Protein AF-A0A1L7SXZ9-F1 (afdb_monomer)

pLDDT: mean 87.86, std 14.38, range [41.84, 98.88]

Sequence (223 aa):
MAEATLVMPHLSTPHKPHKKVDEYTASFWIGLDGVLSSNIVRGLWQAGVIMSVWPNGTAKYTGFHEWIPDSPIDVSSSKLAISEGDHIHVILKTTNNGYHGSTTLINLNTSQTYTHDQDAANLWHGPTFPSQGATAEWIVEAGTYLNTTQYVLPNWGTASFLNARACNEKGKCSLPGDGNKHQGQITAVLWNDTKTLYTQSCIKGDHVSVKYIEKQQPSKAKA

Nearest PDB structures (foldseek):
  4wv8-assembly1_A  TM=4.035E-01  e=1.873E-02  Vatairea macrocarpa
  4d69-assembly1_I  TM=4.226E-01  e=7.267E-02  Glycine max
  1g9f-assembly1_A  TM=4.239E-01  e=8.448E-02  Glycine max
  4d69-assembly4_B  TM=3.985E-01  e=1.086E-01  Glycine max
  4d69-assembly3_J  TM=4.096E-01  e=2.086E-01  Glycine max

InterPro domains:
  IPR000250 Peptidase G1 [PF01828] (3-212)
  IPR000250 Peptidase G1 [PTHR37536] (3-212)
  IPR013320 Concanavalin A-like lectin/glucanase domain superfamily [SS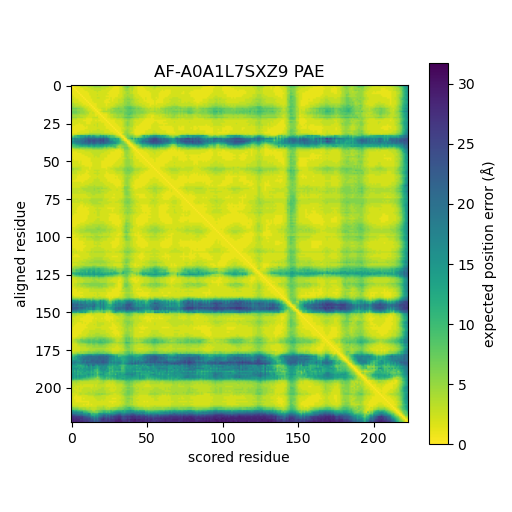F49899] (4-212)
  IPR038656 Peptidase G1 superfamily [G3DSA:2.60.120.700] (20-213)

Structure (mmCIF, N/CA/C/O backbone):
data_AF-A0A1L7SXZ9-F1
#
_entry.id   AF-A0A1L7SXZ9-F1
#
loop_
_atom_site.group_PDB
_atom_site.id
_atom_site.type_symbol
_atom_site.label_atom_id
_atom_site.label_alt_id
_atom_site.label_comp_id
_atom_site.label_asym_id
_atom_site.label_entity_id
_atom_site.label_seq_id
_atom_site.pdbx_PDB_ins_code
_atom_site.Cartn_x
_atom_site.Cartn_y
_atom_site.Cartn_z
_atom_site.occupancy
_atom_site.B_iso_or_equiv
_atom_site.auth_seq_id
_atom_site.auth_comp_id
_atom_site.auth_asym_id
_atom_site.auth_atom_id
_atom_site.pdbx_PDB_model_num
ATOM 1 N N . MET A 1 1 ? 7.435 -4.447 -12.385 1.00 94.75 1 MET A N 1
ATOM 2 C CA . MET A 1 1 ? 6.011 -4.212 -12.047 1.00 94.75 1 MET A CA 1
ATOM 3 C C . MET A 1 1 ? 5.685 -4.962 -10.769 1.00 94.75 1 MET A C 1
ATOM 5 O O . MET A 1 1 ? 6.126 -6.099 -10.649 1.00 94.75 1 MET A O 1
ATOM 9 N N . ALA A 1 2 ? 4.897 -4.375 -9.873 1.00 97.31 2 ALA A N 1
ATOM 10 C CA . ALA A 1 2 ? 4.239 -5.066 -8.766 1.00 97.31 2 ALA A CA 1
ATOM 11 C C . ALA A 1 2 ? 2.732 -4.785 -8.800 1.00 97.31 2 ALA A C 1
ATOM 13 O O . ALA A 1 2 ? 2.322 -3.705 -9.226 1.00 97.31 2 ALA A O 1
ATOM 14 N N . GLU A 1 3 ? 1.918 -5.748 -8.379 1.00 98.56 3 GLU A N 1
ATOM 15 C CA . GLU A 1 3 ? 0.476 -5.557 -8.232 1.00 98.56 3 GLU A CA 1
ATOM 16 C C . GLU A 1 3 ? -0.119 -6.400 -7.098 1.00 98.56 3 GLU A C 1
ATOM 18 O O . GLU A 1 3 ? 0.462 -7.406 -6.676 1.00 98.56 3 GLU A O 1
ATOM 23 N N . ALA A 1 4 ? -1.279 -5.965 -6.609 1.00 98.75 4 ALA A N 1
ATOM 24 C CA . ALA A 1 4 ? -2.164 -6.720 -5.727 1.00 98.75 4 ALA A CA 1
ATOM 25 C C . ALA A 1 4 ? -3.556 -6.077 -5.691 1.00 98.75 4 ALA A C 1
ATOM 27 O O . ALA A 1 4 ? -3.716 -4.888 -5.968 1.00 98.75 4 ALA A O 1
ATOM 28 N N . THR A 1 5 ? -4.554 -6.842 -5.263 1.00 98.88 5 THR A N 1
ATOM 29 C CA . THR A 1 5 ? -5.853 -6.309 -4.850 1.00 98.88 5 THR A CA 1
ATOM 30 C C . THR A 1 5 ? -5.888 -6.177 -3.330 1.00 98.88 5 THR A C 1
ATOM 32 O O . THR A 1 5 ? -5.781 -7.169 -2.612 1.00 98.88 5 THR A O 1
ATOM 35 N N . LEU A 1 6 ? -6.043 -4.954 -2.838 1.00 98.81 6 LEU A N 1
ATOM 36 C CA . LEU A 1 6 ? -6.157 -4.623 -1.424 1.00 98.81 6 LEU A CA 1
ATOM 37 C C . LEU A 1 6 ? -7.636 -4.664 -1.037 1.00 98.81 6 LEU A C 1
ATOM 39 O O . LEU A 1 6 ? -8.440 -3.926 -1.605 1.00 98.81 6 LEU A O 1
ATOM 43 N N . VAL A 1 7 ? -7.996 -5.504 -0.069 1.00 98.69 7 VAL A N 1
ATOM 44 C CA . VAL A 1 7 ? -9.364 -5.550 0.474 1.00 98.69 7 VAL A CA 1
ATOM 45 C C . VAL A 1 7 ? -9.455 -4.594 1.654 1.00 98.69 7 VAL A C 1
ATOM 47 O O . VAL A 1 7 ? -8.788 -4.820 2.664 1.00 98.69 7 VAL A O 1
ATOM 50 N N . MET A 1 8 ? -10.251 -3.529 1.528 1.00 98.56 8 MET A N 1
ATOM 51 C CA . MET A 1 8 ? -10.371 -2.502 2.565 1.00 98.56 8 MET A CA 1
ATOM 52 C C . MET A 1 8 ? -10.992 -3.093 3.837 1.00 98.56 8 MET A C 1
ATOM 54 O O . MET A 1 8 ? -12.160 -3.492 3.814 1.00 98.56 8 MET A O 1
ATOM 58 N N . PRO A 1 9 ? -10.233 -3.186 4.941 1.00 98.19 9 PRO A N 1
ATOM 59 C CA . PRO A 1 9 ? -10.714 -3.817 6.159 1.00 98.19 9 PRO A CA 1
ATOM 60 C C . PRO A 1 9 ? -11.652 -2.891 6.930 1.00 98.19 9 PRO A C 1
ATOM 62 O O . PRO A 1 9 ? -11.556 -1.679 6.803 1.00 98.19 9 PRO A O 1
ATOM 65 N N . HIS A 1 10 ? -12.479 -3.452 7.811 1.00 97.94 10 HIS A N 1
ATOM 66 C CA . HIS A 1 10 ? -13.163 -2.663 8.835 1.00 97.94 10 HIS A CA 1
ATOM 67 C C . HIS A 1 10 ? -12.157 -2.086 9.841 1.00 97.94 10 HIS A C 1
ATOM 69 O O . HIS A 1 10 ? -11.302 -2.814 10.358 1.00 97.94 10 HIS A O 1
ATOM 75 N N . LEU A 1 11 ? -12.283 -0.795 10.155 1.00 97.38 11 LEU A N 1
ATOM 76 C CA . LEU A 1 11 ? -11.427 -0.105 11.120 1.00 97.38 11 LEU A CA 1
ATOM 77 C C . LEU A 1 11 ? -12.155 0.140 12.438 1.00 97.38 11 LEU A C 1
ATOM 79 O O . LEU A 1 11 ? -13.300 0.580 12.476 1.00 97.38 11 LEU A O 1
ATOM 83 N N . SER A 1 12 ? -11.435 -0.059 13.535 1.00 97.19 12 SER A N 1
ATOM 84 C CA . SER A 1 12 ? -11.895 0.249 14.885 1.00 97.19 12 SER A CA 1
ATOM 85 C C . SER A 1 12 ? -10.766 0.854 15.712 1.00 97.19 12 SER A C 1
ATOM 87 O O . SER A 1 12 ? -9.582 0.697 15.396 1.00 97.19 12 SER A O 1
ATOM 89 N N . THR A 1 13 ? -11.111 1.542 16.800 1.00 95.12 13 THR A N 1
ATOM 90 C CA . THR A 1 13 ? -10.092 1.963 17.762 1.00 95.12 13 THR A CA 1
ATOM 91 C C . THR A 1 13 ? -9.443 0.735 18.410 1.00 95.12 13 THR A C 1
ATOM 93 O O . THR A 1 13 ? -10.162 -0.190 18.804 1.00 95.12 13 THR A O 1
ATOM 96 N N . PRO A 1 14 ? -8.113 0.720 18.577 1.00 92.56 14 PRO A N 1
ATOM 97 C CA . PRO A 1 14 ? -7.414 -0.340 19.302 1.00 92.56 14 PRO A CA 1
ATOM 98 C C . PRO A 1 14 ? -7.906 -0.464 20.751 1.00 92.56 14 PRO A C 1
ATOM 100 O O . PRO A 1 14 ? -8.363 0.511 21.354 1.00 92.56 14 PRO A O 1
ATOM 103 N N . HIS A 1 15 ? -7.817 -1.665 21.326 1.00 90.88 15 HIS A N 1
ATOM 104 C CA . HIS A 1 15 ? -8.309 -1.925 22.681 1.00 90.88 15 HIS A CA 1
ATOM 105 C C . HIS A 1 15 ? -7.323 -1.414 23.741 1.00 90.88 15 HIS A C 1
ATOM 107 O O . HIS A 1 15 ? -7.733 -0.885 24.777 1.00 90.88 15 HIS A O 1
ATOM 113 N N . LYS A 1 16 ? -6.020 -1.528 23.470 1.00 86.12 16 LYS A N 1
ATOM 114 C CA . LYS A 1 16 ? -4.926 -1.048 24.319 1.00 86.12 16 LYS A CA 1
ATOM 115 C C . LYS A 1 16 ? -3.906 -0.278 23.476 1.00 86.12 16 LYS A C 1
ATOM 117 O O . LYS A 1 16 ? -2.763 -0.721 23.349 1.00 86.12 16 LY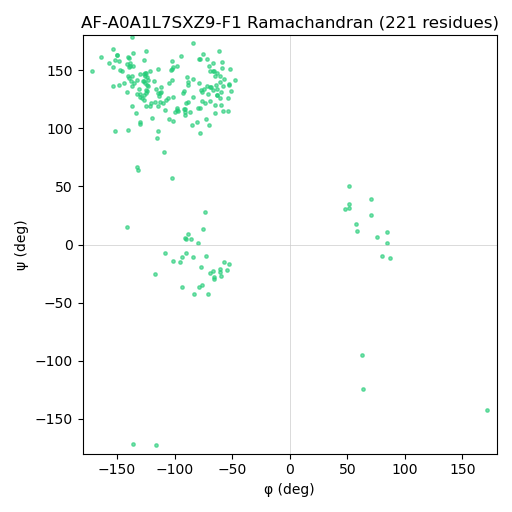S A O 1
ATOM 122 N N . PRO A 1 17 ? -4.279 0.888 22.916 1.00 85.00 17 PRO A N 1
ATOM 123 C CA . PRO A 1 17 ? -3.314 1.704 22.200 1.00 85.00 17 PRO A CA 1
ATOM 124 C C . PRO A 1 17 ? -2.174 2.127 23.118 1.00 85.00 17 PRO A C 1
ATOM 126 O O . PRO A 1 17 ? -2.403 2.476 24.278 1.00 85.00 17 PRO A O 1
ATOM 129 N N . HIS A 1 18 ? -0.962 2.207 22.569 1.00 78.12 18 HIS A N 1
ATOM 130 C CA . HIS A 1 18 ? 0.180 2.768 23.294 1.00 78.12 18 HIS A CA 1
ATOM 131 C C . HIS A 1 18 ? -0.052 4.230 23.719 1.00 78.12 18 HIS A C 1
ATOM 133 O O . HIS A 1 18 ? 0.500 4.680 24.720 1.00 78.12 18 HIS A O 1
ATOM 139 N N . LYS A 1 19 ? -0.888 4.971 22.978 1.00 84.69 19 LYS A N 1
ATOM 140 C CA . LYS A 1 19 ? -1.307 6.338 23.294 1.00 84.69 19 LYS A CA 1
ATOM 141 C C . LYS A 1 19 ? -2.730 6.588 22.795 1.00 84.69 19 LYS A C 1
ATOM 143 O O . LYS A 1 19 ? -3.075 6.204 21.683 1.00 84.69 19 LYS A O 1
ATOM 148 N N . LYS A 1 20 ? -3.562 7.257 23.597 1.00 88.25 20 LYS A N 1
ATOM 149 C CA . LYS A 1 20 ? -4.862 7.759 23.125 1.00 88.25 20 LYS A CA 1
ATOM 150 C C . LYS A 1 20 ? -4.650 9.004 22.272 1.00 88.25 20 LYS A C 1
ATOM 152 O O . LYS A 1 20 ? -3.924 9.908 22.683 1.00 88.25 20 LYS A O 1
ATOM 157 N N . VAL A 1 21 ? -5.278 9.022 21.109 1.00 89.69 21 VAL A N 1
ATOM 158 C CA . VAL A 1 21 ? -5.187 10.093 20.117 1.00 89.69 21 VAL A CA 1
ATOM 159 C C . VAL A 1 21 ? -6.558 10.320 19.499 1.00 89.69 21 VAL A C 1
ATOM 161 O O . VAL A 1 21 ? -7.434 9.459 19.594 1.00 89.69 21 VAL A O 1
ATOM 164 N N . ASP A 1 22 ? -6.730 11.478 18.875 1.00 91.06 22 ASP A N 1
ATOM 165 C CA . ASP A 1 22 ? -7.989 11.837 18.225 1.00 91.06 22 ASP A CA 1
ATOM 166 C C . ASP A 1 22 ? -8.162 11.134 16.872 1.00 91.06 22 ASP A C 1
ATOM 168 O O . ASP A 1 22 ? -9.285 10.993 16.404 1.00 91.06 22 ASP A O 1
ATOM 172 N N . GLU A 1 23 ? -7.075 10.641 16.274 1.00 91.56 23 GLU A N 1
ATOM 173 C CA . GLU A 1 23 ? -7.070 9.919 15.003 1.00 91.56 23 GLU A CA 1
ATOM 174 C C . GLU A 1 23 ? -6.061 8.768 15.047 1.00 91.56 23 GLU A C 1
ATOM 176 O O . GLU A 1 23 ? -4.908 8.951 15.444 1.00 91.56 23 GLU A O 1
ATOM 181 N N . TYR A 1 24 ? -6.503 7.583 14.631 1.00 92.75 24 TYR A N 1
ATOM 182 C CA . TYR A 1 24 ? -5.668 6.398 14.478 1.00 92.75 24 TYR A CA 1
ATOM 183 C C . TYR A 1 24 ? -5.464 6.117 12.993 1.00 92.75 24 TYR A C 1
ATOM 185 O O . TYR A 1 24 ? -6.451 5.928 12.283 1.00 92.75 24 TYR A O 1
ATOM 193 N N . THR A 1 25 ? -4.212 6.036 12.541 1.00 93.00 25 THR A N 1
ATOM 194 C CA . THR A 1 25 ? -3.876 5.987 11.109 1.00 93.00 25 THR A CA 1
ATOM 195 C C . THR A 1 25 ? -2.870 4.883 10.789 1.00 93.00 25 THR A C 1
ATOM 197 O O . THR A 1 25 ? -1.933 4.630 11.549 1.00 93.00 25 THR A O 1
ATOM 200 N N . ALA A 1 26 ? -3.061 4.221 9.651 1.00 93.44 26 ALA A N 1
ATOM 201 C CA . ALA A 1 26 ? -2.100 3.305 9.040 1.00 93.44 26 ALA A CA 1
ATOM 202 C C . ALA A 1 26 ? -2.111 3.464 7.517 1.00 93.44 26 ALA A C 1
ATOM 204 O O . ALA A 1 26 ? -3.121 3.860 6.938 1.00 93.44 26 ALA A O 1
ATOM 205 N N . SER A 1 27 ? -1.010 3.120 6.858 1.00 94.31 27 SER A N 1
ATOM 206 C CA . SER A 1 27 ? -0.953 2.989 5.401 1.00 94.31 27 SER A CA 1
ATOM 207 C C . SER A 1 27 ? -0.993 1.506 5.012 1.00 94.31 27 SER A C 1
ATOM 209 O O . SER A 1 27 ? -0.433 0.658 5.704 1.00 94.31 27 SER A O 1
ATOM 211 N N . PHE A 1 28 ? -1.691 1.179 3.925 1.00 96.94 28 PHE A N 1
ATOM 212 C CA . PHE A 1 28 ? -1.861 -0.172 3.381 1.00 96.94 28 PHE A CA 1
ATOM 213 C C . PHE A 1 28 ? -1.536 -0.135 1.890 1.00 96.94 28 PHE A C 1
ATOM 215 O O . PHE A 1 28 ? -2.290 0.443 1.107 1.00 96.94 28 PHE A O 1
ATOM 222 N N . TRP A 1 29 ? -0.378 -0.667 1.504 1.00 97.75 29 TRP A N 1
ATOM 223 C CA . TRP A 1 29 ? 0.247 -0.328 0.227 1.00 97.75 29 TRP A CA 1
ATOM 224 C C . TRP A 1 29 ? 1.092 -1.455 -0.364 1.00 97.75 29 TRP A C 1
ATOM 226 O O . TRP A 1 29 ? 1.468 -2.413 0.316 1.00 97.75 29 TRP A O 1
ATOM 236 N N . ILE A 1 30 ? 1.375 -1.330 -1.661 1.00 97.62 30 ILE A N 1
ATOM 237 C CA . ILE A 1 30 ? 2.413 -2.101 -2.350 1.00 97.62 30 ILE A CA 1
ATOM 238 C C . ILE A 1 30 ? 3.523 -1.167 -2.814 1.00 97.62 30 ILE A C 1
ATOM 240 O O . ILE A 1 30 ? 3.264 0.011 -3.071 1.00 97.62 30 ILE A O 1
ATOM 244 N N . GLY A 1 31 ? 4.746 -1.674 -2.911 1.00 96.00 31 GLY A N 1
ATOM 245 C CA . GLY A 1 31 ? 5.887 -0.849 -3.288 1.00 96.00 31 GLY A CA 1
ATOM 246 C C . GLY A 1 31 ? 7.011 -1.612 -3.960 1.00 96.00 31 GLY A C 1
ATOM 247 O O . GLY A 1 31 ? 7.015 -2.846 -4.020 1.00 96.00 31 GLY A O 1
ATOM 248 N N . LEU A 1 32 ? 7.928 -0.831 -4.519 1.00 94.50 32 LEU A N 1
ATOM 249 C CA . LEU A 1 32 ? 9.165 -1.259 -5.148 1.00 94.50 32 LEU A CA 1
ATOM 250 C C . LEU A 1 32 ? 10.339 -0.520 -4.491 1.00 94.50 32 LEU A C 1
ATOM 252 O O . LEU A 1 32 ? 10.346 0.713 -4.453 1.00 94.50 32 LEU A O 1
ATOM 256 N N . ASP A 1 33 ? 11.366 -1.273 -4.094 1.00 90.81 33 ASP A N 1
ATOM 257 C CA . ASP A 1 33 ? 12.646 -0.783 -3.554 1.00 90.81 33 ASP A CA 1
ATOM 258 C C . ASP A 1 33 ? 12.627 -0.144 -2.143 1.00 90.81 33 ASP A C 1
ATOM 260 O O . ASP A 1 33 ? 13.530 0.624 -1.813 1.00 90.81 33 ASP A O 1
ATOM 264 N N . GLY A 1 34 ? 11.670 -0.489 -1.272 1.00 76.12 34 GLY A N 1
ATOM 265 C CA . GLY A 1 34 ? 11.550 0.054 0.094 1.00 76.12 34 GLY A CA 1
ATOM 266 C C . GLY A 1 34 ? 12.425 -0.631 1.146 1.00 76.12 34 GLY A C 1
ATOM 267 O O . GLY A 1 34 ? 13.075 0.024 1.961 1.00 76.12 34 GLY A O 1
ATOM 268 N N . VAL A 1 35 ? 12.506 -1.958 1.122 1.00 70.31 35 VAL A N 1
ATOM 269 C CA . VAL A 1 35 ? 13.487 -2.717 1.910 1.00 70.31 35 VAL A CA 1
ATOM 270 C C . VAL A 1 35 ? 14.777 -2.809 1.111 1.00 70.31 35 VAL A C 1
ATOM 272 O O . VAL A 1 35 ? 14.750 -3.521 0.119 1.00 70.31 35 VAL A O 1
ATOM 275 N N . LEU A 1 36 ? 15.901 -2.196 1.530 1.00 61.94 36 LEU A N 1
ATOM 276 C CA . LEU A 1 36 ? 17.252 -2.704 1.209 1.00 61.94 36 LEU A CA 1
ATOM 277 C C . LEU A 1 36 ? 18.422 -1.991 1.926 1.00 61.94 36 LEU A C 1
ATOM 279 O O . LEU A 1 36 ? 18.419 -0.799 2.209 1.00 61.94 36 LEU A O 1
ATOM 283 N N . SER A 1 37 ? 19.471 -2.780 2.167 1.00 49.53 37 SER A N 1
ATOM 284 C CA . SER A 1 37 ? 20.660 -2.505 2.979 1.00 49.53 37 SER A CA 1
ATOM 285 C C . SER A 1 37 ? 21.899 -2.152 2.135 1.00 49.53 37 SER A C 1
ATOM 287 O O . SER A 1 37 ? 22.906 -2.865 2.190 1.00 49.53 37 SER A O 1
ATOM 289 N N . SER A 1 38 ? 21.841 -1.116 1.293 1.00 55.62 38 SER A N 1
ATOM 290 C CA . SER A 1 38 ? 22.972 -0.780 0.408 1.00 55.62 38 SER A CA 1
ATOM 291 C C . SER A 1 38 ? 23.286 0.714 0.345 1.00 55.62 38 SER A C 1
ATOM 293 O O . SER A 1 38 ? 22.399 1.543 0.497 1.00 55.62 38 SER A O 1
ATOM 295 N N . ASN A 1 39 ? 24.545 1.043 0.040 1.00 63.91 39 ASN A N 1
ATOM 296 C CA . ASN A 1 39 ? 25.037 2.412 -0.175 1.00 63.91 39 ASN A CA 1
ATOM 297 C C . ASN A 1 39 ? 24.612 3.014 -1.537 1.00 63.91 39 ASN A C 1
ATOM 299 O O . ASN A 1 39 ? 25.206 3.992 -1.986 1.00 63.91 39 ASN A O 1
ATOM 303 N N . ILE A 1 40 ? 23.659 2.401 -2.247 1.00 73.81 40 ILE A N 1
ATOM 304 C CA . ILE A 1 40 ? 23.205 2.849 -3.569 1.00 73.81 40 ILE A CA 1
ATOM 305 C C . ILE A 1 40 ? 22.011 3.784 -3.381 1.00 73.81 40 ILE A C 1
ATOM 307 O O . ILE A 1 40 ? 21.058 3.427 -2.693 1.00 73.81 40 ILE A O 1
ATOM 311 N N . VAL A 1 41 ? 22.043 4.955 -4.025 1.00 77.38 41 VAL A N 1
ATOM 312 C CA . VAL A 1 41 ? 20.909 5.890 -4.031 1.00 77.38 41 VAL A CA 1
ATOM 313 C C . VAL A 1 41 ? 19.720 5.252 -4.748 1.00 77.38 41 VAL A C 1
ATOM 315 O O . VAL A 1 41 ? 19.822 4.903 -5.925 1.00 77.38 41 VAL A O 1
ATOM 318 N N . ARG A 1 42 ? 18.604 5.094 -4.035 1.00 85.75 42 ARG A N 1
ATOM 319 C CA . ARG A 1 42 ? 17.354 4.512 -4.536 1.00 85.75 42 ARG A CA 1
ATOM 320 C C . ARG A 1 42 ? 16.157 5.192 -3.894 1.00 85.75 42 ARG A C 1
ATOM 322 O O . ARG A 1 42 ? 16.254 5.638 -2.753 1.00 85.75 42 ARG A O 1
ATOM 329 N N . GLY A 1 43 ? 15.063 5.260 -4.640 1.00 91.19 43 GLY A N 1
ATOM 330 C CA . GLY A 1 43 ? 13.763 5.689 -4.140 1.00 91.19 43 GLY A CA 1
ATOM 331 C C . GLY A 1 43 ? 12.851 4.498 -3.872 1.00 91.19 43 GLY A C 1
ATOM 332 O O . GLY A 1 43 ? 12.978 3.461 -4.525 1.00 91.19 43 GLY A O 1
ATOM 333 N N . LEU A 1 44 ? 11.915 4.676 -2.942 1.00 93.31 44 LEU A N 1
ATOM 334 C CA . LEU A 1 44 ? 10.771 3.784 -2.761 1.00 93.31 44 LEU A CA 1
ATOM 335 C C . LEU A 1 44 ? 9.619 4.331 -3.600 1.00 93.31 44 LEU A C 1
ATOM 337 O O . LEU A 1 44 ? 9.145 5.436 -3.343 1.00 93.31 44 LEU A O 1
ATOM 341 N N . TRP A 1 45 ? 9.185 3.559 -4.596 1.00 96.50 45 TRP A N 1
ATOM 342 C CA . TRP A 1 45 ? 7.974 3.856 -5.357 1.00 96.50 45 TRP A CA 1
ATOM 343 C C . TRP A 1 45 ? 6.827 3.021 -4.803 1.00 96.50 45 TRP A C 1
ATOM 345 O O . TRP A 1 45 ? 6.879 1.792 -4.872 1.00 96.50 45 TRP A O 1
ATOM 355 N N . GLN A 1 46 ? 5.814 3.673 -4.238 1.00 97.25 46 GLN A N 1
ATOM 356 C CA . GLN A 1 46 ? 4.728 3.007 -3.523 1.00 97.25 46 GLN A CA 1
ATOM 357 C C . GLN A 1 46 ? 3.363 3.625 -3.809 1.00 97.25 46 GLN A C 1
ATOM 359 O O . GLN A 1 46 ? 3.240 4.807 -4.127 1.00 97.25 46 GLN A O 1
ATOM 364 N N . ALA A 1 47 ? 2.318 2.810 -3.687 1.00 98.38 47 ALA A N 1
ATOM 365 C CA . ALA A 1 47 ? 0.939 3.266 -3.768 1.00 98.38 47 ALA A CA 1
ATOM 366 C C . ALA A 1 47 ? 0.003 2.354 -2.981 1.00 98.38 47 ALA A C 1
ATOM 368 O O . ALA A 1 47 ? 0.246 1.155 -2.813 1.00 98.38 47 ALA A O 1
ATOM 369 N N . GLY A 1 48 ? -1.104 2.925 -2.525 1.00 98.31 48 GLY A N 1
ATOM 370 C CA . GLY A 1 48 ? -2.067 2.198 -1.718 1.00 98.31 48 GLY A CA 1
ATOM 371 C C . GLY A 1 48 ? -3.131 3.103 -1.132 1.00 98.31 48 GLY A C 1
ATOM 372 O O . GLY A 1 48 ? -3.595 4.042 -1.779 1.00 98.31 48 GLY A O 1
ATOM 373 N N . VAL A 1 49 ? -3.526 2.794 0.100 1.00 98.31 49 VAL A N 1
ATOM 374 C CA . VAL A 1 49 ? -4.587 3.483 0.829 1.00 98.31 49 VAL A CA 1
ATOM 375 C C . VAL A 1 49 ? -4.108 3.873 2.226 1.00 98.31 49 VAL A C 1
ATOM 377 O O . VAL A 1 49 ? -3.592 3.044 2.974 1.00 98.31 49 VAL A O 1
ATOM 380 N N . ILE A 1 50 ? -4.305 5.135 2.594 1.00 96.62 50 ILE A N 1
ATOM 381 C CA . ILE A 1 50 ? -4.223 5.624 3.970 1.00 96.62 50 ILE A CA 1
ATOM 382 C C . ILE A 1 50 ? -5.574 5.363 4.638 1.00 96.62 50 ILE A C 1
ATOM 384 O O . ILE A 1 50 ? -6.625 5.754 4.125 1.00 96.62 50 ILE A O 1
ATOM 388 N N . MET A 1 51 ? -5.533 4.693 5.783 1.00 96.38 51 MET A N 1
ATOM 389 C CA . MET A 1 51 ? -6.678 4.252 6.569 1.00 96.38 51 MET A CA 1
ATOM 390 C C . MET A 1 51 ? -6.690 4.999 7.899 1.00 96.38 51 MET A C 1
ATOM 392 O O . MET A 1 51 ? -5.759 4.835 8.688 1.00 96.38 51 MET A O 1
ATOM 396 N N . SER A 1 52 ? -7.745 5.767 8.164 1.00 95.62 52 SER A N 1
ATOM 397 C CA . SER A 1 52 ? -7.920 6.511 9.417 1.00 95.62 52 SER A CA 1
ATOM 398 C C . SER A 1 52 ? -9.239 6.161 10.100 1.00 95.62 52 SER A C 1
ATOM 400 O O . SER A 1 52 ? -10.258 5.982 9.432 1.00 95.62 52 SER A O 1
ATOM 402 N N . VAL A 1 53 ? -9.243 6.116 11.434 1.00 96.88 53 VAL A N 1
ATOM 403 C CA . VAL A 1 53 ? -10.459 5.993 12.256 1.00 96.88 53 VAL A CA 1
ATOM 404 C C . VAL A 1 53 ? -10.393 6.924 13.467 1.00 96.88 53 VAL A C 1
ATOM 406 O O . VAL A 1 53 ? -9.347 7.076 14.101 1.00 96.88 53 VAL A O 1
ATOM 409 N N . TRP A 1 54 ? -11.528 7.536 13.800 1.00 96.31 54 TRP A N 1
ATOM 410 C CA . TRP A 1 54 ? -11.686 8.428 14.952 1.00 96.31 54 TRP A CA 1
ATOM 411 C C . TRP A 1 54 ? -12.400 7.709 16.111 1.00 96.31 54 TRP A C 1
ATOM 413 O O . TRP A 1 54 ? -13.152 6.760 15.874 1.00 96.31 54 TRP A O 1
ATOM 423 N N . PRO A 1 55 ? -12.251 8.167 17.372 1.00 95.06 55 PRO A N 1
ATOM 424 C CA . PRO A 1 55 ? -12.914 7.568 18.538 1.00 95.06 55 PRO A CA 1
ATOM 425 C C . PRO A 1 55 ? -14.440 7.441 18.449 1.00 95.06 55 PRO A C 1
ATOM 427 O O . PRO A 1 55 ? -15.030 6.621 19.145 1.00 95.06 55 PRO A O 1
ATOM 430 N N . ASN A 1 56 ? -15.085 8.240 17.598 1.00 95.50 56 ASN A N 1
ATOM 431 C CA . ASN A 1 56 ? -16.524 8.169 17.344 1.00 95.50 56 ASN A CA 1
ATOM 432 C C . ASN A 1 56 ? -16.928 7.042 16.365 1.00 95.50 56 ASN A C 1
ATOM 434 O O . ASN A 1 56 ? -18.107 6.923 16.047 1.00 95.50 56 ASN A O 1
ATOM 438 N N . GLY A 1 57 ? -15.970 6.248 15.870 1.00 96.00 57 GLY A N 1
ATOM 439 C CA . GLY A 1 57 ? -16.188 5.156 14.918 1.00 96.00 57 GLY A CA 1
ATOM 440 C C . GLY A 1 57 ? -16.228 5.579 13.447 1.00 96.00 57 GLY A C 1
ATOM 441 O O . GLY A 1 57 ? -16.425 4.731 12.584 1.00 96.00 57 GLY A O 1
ATOM 442 N N . THR A 1 58 ? -16.035 6.863 13.134 1.00 97.12 58 THR A N 1
ATOM 443 C CA . THR A 1 58 ? -15.929 7.315 11.737 1.00 97.12 58 THR A CA 1
ATOM 444 C C . THR A 1 58 ? -14.637 6.768 11.144 1.00 97.12 58 THR A C 1
ATOM 446 O O . THR A 1 58 ? -13.598 6.857 11.794 1.00 97.12 58 THR A O 1
ATOM 449 N N . ALA A 1 59 ? -14.688 6.235 9.924 1.00 97.06 59 ALA A N 1
ATOM 450 C CA . ALA A 1 59 ? -13.528 5.730 9.194 1.00 97.06 59 ALA A CA 1
ATOM 451 C C . ALA A 1 59 ? -13.360 6.473 7.861 1.00 97.06 59 ALA A C 1
ATOM 453 O O . ALA A 1 59 ? -14.341 6.904 7.252 1.00 97.06 59 ALA A O 1
ATOM 454 N N . LYS A 1 60 ? -12.115 6.616 7.401 1.00 97.19 60 LYS A N 1
ATOM 455 C CA . LYS A 1 60 ? -11.764 7.231 6.118 1.00 97.19 60 LYS A CA 1
ATOM 456 C C . LYS A 1 60 ? -10.680 6.413 5.427 1.00 97.19 60 LYS A C 1
ATOM 458 O O . LYS A 1 60 ? -9.684 6.049 6.046 1.00 97.19 60 LYS A O 1
ATOM 463 N N . TYR A 1 61 ? -10.860 6.212 4.127 1.00 98.19 61 TYR A N 1
ATOM 464 C CA . TYR A 1 61 ? -9.911 5.549 3.240 1.00 98.19 61 TYR A CA 1
ATOM 465 C C . TYR A 1 61 ? -9.521 6.543 2.144 1.00 98.19 61 TYR A C 1
ATOM 467 O O . TYR A 1 61 ? -10.388 7.075 1.453 1.00 98.19 61 TYR A O 1
ATOM 475 N N . THR A 1 62 ? -8.231 6.841 2.017 1.00 98.12 62 THR A N 1
ATOM 476 C CA . THR A 1 62 ? -7.712 7.812 1.040 1.00 98.12 62 THR A CA 1
ATOM 477 C C . THR A 1 62 ? -6.660 7.129 0.184 1.00 98.12 62 THR A C 1
ATOM 479 O O . THR A 1 62 ? -5.668 6.645 0.718 1.00 98.12 62 THR A O 1
ATOM 482 N N . GLY A 1 63 ? -6.872 7.048 -1.130 1.00 98.31 63 GLY A N 1
ATOM 483 C CA . GLY A 1 63 ? -5.850 6.521 -2.037 1.00 98.31 63 GLY A CA 1
ATOM 484 C C . GLY A 1 63 ? -4.628 7.439 -2.061 1.00 98.31 63 GLY A C 1
ATOM 485 O O . GLY A 1 63 ? -4.781 8.647 -1.901 1.00 98.31 63 GLY A O 1
ATOM 486 N N . PHE A 1 64 ? -3.435 6.895 -2.276 1.00 98.25 64 PHE A N 1
ATOM 487 C CA . PHE A 1 64 ? -2.213 7.690 -2.406 1.00 98.25 64 PHE A CA 1
ATOM 488 C C . PHE A 1 64 ? -1.185 7.014 -3.317 1.00 98.25 64 PHE A C 1
ATOM 490 O O . PHE A 1 64 ? -1.250 5.805 -3.567 1.00 98.25 64 PHE A O 1
ATOM 497 N N . HIS A 1 65 ? -0.213 7.801 -3.772 1.00 97.69 65 HIS A N 1
ATOM 498 C CA . HIS A 1 65 ? 1.054 7.315 -4.316 1.00 97.69 65 HIS A CA 1
ATOM 499 C C . HIS A 1 65 ? 2.212 8.187 -3.827 1.00 97.69 65 HIS A C 1
ATOM 501 O O . HIS A 1 65 ? 2.011 9.345 -3.466 1.00 97.69 65 HIS A O 1
ATOM 507 N N . GLU A 1 66 ? 3.421 7.639 -3.802 1.00 95.75 66 GLU A N 1
ATO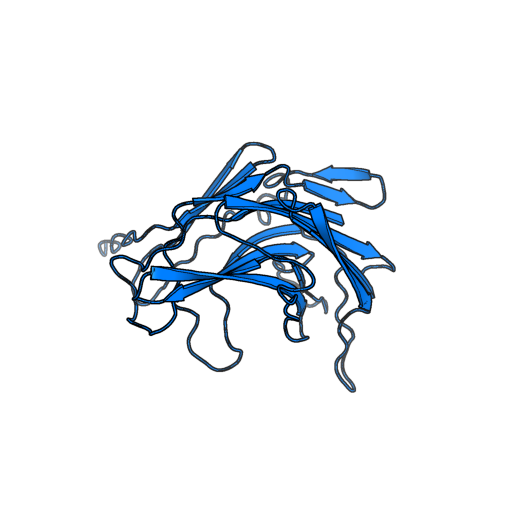M 508 C CA . GLU A 1 66 ? 4.600 8.322 -3.274 1.00 95.75 66 GLU A CA 1
ATOM 509 C C . GLU A 1 66 ? 5.878 7.792 -3.925 1.00 95.75 66 GLU A C 1
ATOM 511 O O . GLU A 1 66 ? 6.056 6.579 -4.066 1.00 95.75 66 GLU A O 1
ATOM 516 N N . TRP A 1 67 ? 6.777 8.713 -4.287 1.00 95.62 67 TRP A N 1
ATOM 517 C CA . TRP A 1 67 ? 8.147 8.404 -4.692 1.00 95.62 67 TRP A CA 1
ATOM 518 C C . TRP A 1 67 ? 9.126 8.992 -3.687 1.00 95.62 67 TRP A C 1
ATOM 520 O O . TRP A 1 67 ? 9.561 10.128 -3.834 1.00 95.62 67 TRP A O 1
ATOM 530 N N . ILE A 1 68 ? 9.516 8.225 -2.674 1.00 91.44 68 ILE A N 1
ATOM 531 C CA . ILE A 1 68 ? 10.453 8.718 -1.657 1.00 91.44 68 ILE A CA 1
ATOM 532 C C . ILE A 1 68 ? 11.777 9.115 -2.337 1.00 91.44 68 ILE A C 1
ATOM 534 O O . ILE A 1 68 ? 12.318 8.312 -3.111 1.00 91.44 68 ILE A O 1
ATOM 538 N N . PRO A 1 69 ? 12.329 10.316 -2.055 1.00 89.38 69 PRO A N 1
ATOM 539 C CA . PRO A 1 69 ? 12.049 11.190 -0.900 1.00 89.38 69 PRO A CA 1
ATOM 540 C C . PRO A 1 69 ? 10.944 12.252 -1.047 1.00 89.38 69 PRO A C 1
ATOM 542 O O . PRO A 1 69 ? 10.791 13.064 -0.131 1.00 89.38 69 PRO A O 1
ATOM 545 N N . ASP A 1 70 ? 10.196 12.290 -2.146 1.00 91.38 70 ASP A N 1
ATOM 546 C CA . ASP A 1 70 ? 9.060 13.209 -2.262 1.00 91.38 70 ASP A CA 1
ATOM 547 C C . ASP A 1 70 ? 7.944 12.834 -1.277 1.00 91.38 70 ASP A C 1
ATOM 549 O O . ASP A 1 70 ? 7.834 11.693 -0.837 1.00 91.38 70 ASP A O 1
ATOM 553 N N . SER A 1 71 ? 7.109 13.815 -0.926 1.00 89.44 71 SER A N 1
ATOM 554 C CA . SER A 1 71 ? 5.937 13.594 -0.068 1.00 89.44 71 SER A CA 1
ATOM 555 C C . SER A 1 71 ? 4.847 12.793 -0.791 1.00 89.44 71 SER A C 1
ATOM 557 O O . SER A 1 71 ? 4.732 12.894 -2.018 1.00 89.44 71 SER A O 1
ATOM 559 N N . PRO A 1 72 ? 3.992 12.059 -0.055 1.00 92.62 72 PRO A N 1
ATOM 560 C CA . PRO A 1 72 ? 2.885 11.336 -0.660 1.00 92.62 72 PRO A CA 1
ATOM 561 C C . PRO A 1 72 ? 1.879 12.303 -1.291 1.00 92.62 72 PRO A C 1
ATOM 563 O O . PRO A 1 72 ? 1.624 13.398 -0.782 1.00 92.62 72 PRO A O 1
ATOM 566 N N . ILE A 1 73 ? 1.287 11.873 -2.401 1.00 95.69 73 ILE A N 1
ATOM 567 C CA . ILE A 1 73 ? 0.235 12.590 -3.115 1.00 95.69 73 ILE A CA 1
ATOM 568 C C . ILE A 1 73 ? -1.083 11.847 -2.900 1.00 95.69 73 ILE A C 1
ATOM 570 O O . ILE A 1 73 ? -1.263 10.713 -3.354 1.00 95.69 73 ILE A O 1
ATOM 574 N N . ASP A 1 74 ? -2.021 12.516 -2.231 1.00 96.88 74 ASP A N 1
ATOM 575 C CA . ASP A 1 74 ? -3.366 12.000 -1.996 1.00 96.88 74 ASP A CA 1
ATOM 576 C C . ASP A 1 74 ? -4.206 12.000 -3.282 1.00 96.88 74 ASP A C 1
ATOM 578 O O . ASP A 1 74 ? -4.280 12.979 -4.036 1.00 96.88 74 ASP A O 1
ATOM 582 N N . VAL A 1 75 ? -4.935 10.909 -3.492 1.00 97.88 75 VAL A N 1
ATOM 583 C CA . VAL A 1 75 ? -5.936 10.767 -4.546 1.00 97.88 75 VAL A CA 1
ATOM 584 C C . VAL A 1 75 ? -7.287 11.208 -3.996 1.00 97.88 75 VAL A C 1
ATOM 586 O O . VAL A 1 75 ? -7.837 10.609 -3.072 1.00 97.88 75 VAL A O 1
ATOM 589 N N . SER A 1 76 ? -7.843 12.273 -4.575 1.00 97.06 76 SER A N 1
ATOM 590 C CA . SER A 1 76 ? -9.137 12.806 -4.147 1.00 97.06 76 SER A CA 1
ATOM 591 C C . SER A 1 76 ? -10.269 11.796 -4.354 1.00 97.06 76 SER A C 1
ATOM 593 O O . SER A 1 76 ? -10.307 11.077 -5.353 1.00 97.06 76 SER A O 1
ATOM 595 N N . SER A 1 77 ? -11.271 11.824 -3.472 1.00 96.06 77 SER A N 1
ATOM 596 C CA . SER A 1 77 ? -12.456 10.954 -3.564 1.00 96.06 77 SER A CA 1
ATOM 597 C C . SER A 1 77 ? -13.268 11.144 -4.850 1.00 96.06 77 SER A C 1
ATOM 599 O O . SER A 1 77 ? -13.964 10.233 -5.283 1.00 96.06 77 SER A O 1
ATOM 601 N N . SER A 1 78 ? -13.162 12.309 -5.498 1.00 97.00 78 SER A N 1
ATOM 602 C CA . SER A 1 78 ? -13.750 12.559 -6.819 1.00 97.00 78 SER A CA 1
ATOM 603 C C . SER A 1 78 ? -13.070 11.785 -7.953 1.00 97.00 78 SER A C 1
ATOM 605 O O . SER A 1 78 ? -13.697 11.557 -8.984 1.00 97.00 78 SER A O 1
ATOM 607 N N . LYS A 1 79 ? -11.798 11.402 -7.781 1.00 97.75 79 LYS A N 1
ATOM 608 C CA . LYS A 1 79 ? -11.030 10.590 -8.737 1.00 97.75 79 LYS A CA 1
ATOM 609 C C . LYS A 1 79 ? -11.104 9.105 -8.394 1.00 97.75 79 LYS A C 1
ATOM 611 O O . LYS A 1 79 ? -11.151 8.278 -9.299 1.00 97.75 79 LYS A O 1
ATOM 616 N N . LEU A 1 80 ? -11.103 8.783 -7.102 1.00 98.50 80 LEU A N 1
ATOM 617 C CA . LEU A 1 80 ? -11.184 7.419 -6.597 1.00 98.50 80 LEU A CA 1
ATOM 618 C C . LEU A 1 80 ? -11.840 7.418 -5.21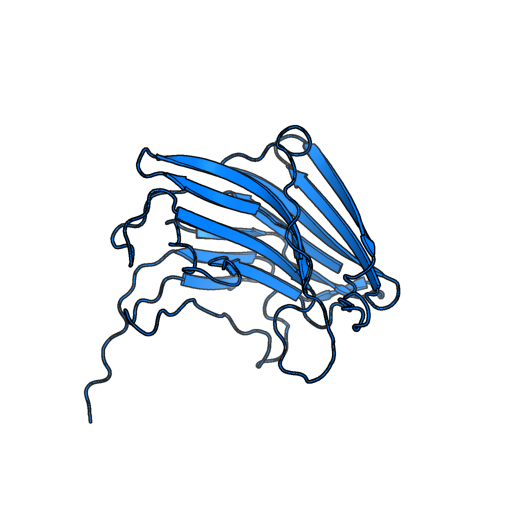0 1.00 98.50 80 LEU A C 1
ATOM 620 O O . LEU A 1 80 ? -11.194 7.684 -4.197 1.00 98.50 80 LEU A O 1
ATOM 624 N N . ALA A 1 81 ? -13.136 7.135 -5.161 1.00 98.31 81 ALA A N 1
ATOM 625 C CA . ALA A 1 81 ? -13.856 6.891 -3.922 1.00 98.31 81 ALA A CA 1
ATOM 626 C C . ALA A 1 81 ? -13.485 5.501 -3.398 1.00 98.31 81 ALA A C 1
ATOM 628 O O . ALA A 1 81 ? -13.468 4.540 -4.165 1.00 98.31 81 ALA A O 1
ATOM 629 N N . ILE A 1 82 ? -13.185 5.398 -2.104 1.00 98.69 82 ILE A N 1
ATOM 630 C CA . ILE A 1 82 ? -12.807 4.148 -1.440 1.00 98.69 82 ILE A CA 1
ATOM 631 C C . ILE A 1 82 ? -13.609 4.043 -0.148 1.00 98.69 82 ILE A C 1
ATOM 633 O O . ILE A 1 82 ? -13.633 4.983 0.649 1.00 98.69 82 ILE A O 1
ATOM 637 N N . SER A 1 83 ? -14.257 2.902 0.049 1.00 98.56 83 SER A N 1
ATOM 638 C CA . SER A 1 83 ? -15.019 2.576 1.251 1.00 98.56 83 SER A CA 1
ATOM 639 C C . SER A 1 83 ? -14.535 1.269 1.875 1.00 98.56 83 SER A C 1
ATOM 641 O O . SER A 1 83 ? -13.804 0.490 1.265 1.00 98.56 83 SER A O 1
ATOM 643 N N . GLU A 1 84 ? -14.966 1.017 3.107 1.00 98.50 84 GLU A N 1
ATOM 644 C CA . GLU A 1 84 ? -14.810 -0.291 3.741 1.00 98.50 84 GLU A CA 1
ATOM 645 C C . GLU A 1 84 ? -15.374 -1.406 2.842 1.00 98.50 84 GLU A C 1
ATOM 647 O O . GLU A 1 84 ? -16.441 -1.252 2.249 1.00 98.50 84 GLU A O 1
ATOM 652 N N . GLY A 1 85 ? -14.662 -2.532 2.742 1.00 98.44 85 GLY A N 1
ATOM 653 C CA . GLY A 1 85 ? -15.046 -3.680 1.917 1.00 98.44 85 GLY A CA 1
ATOM 654 C C . GLY A 1 85 ? -14.732 -3.547 0.422 1.00 98.44 85 GLY A C 1
ATOM 655 O O . GLY A 1 85 ? -14.823 -4.542 -0.307 1.00 98.44 85 GLY A O 1
ATOM 656 N N . ASP A 1 86 ? -14.327 -2.366 -0.051 1.00 98.81 86 ASP A N 1
ATOM 657 C CA . ASP A 1 86 ? -13.918 -2.191 -1.443 1.00 98.81 86 ASP A CA 1
ATOM 658 C C . ASP A 1 86 ? -12.631 -2.960 -1.759 1.00 98.81 86 ASP A C 1
ATOM 660 O O . ASP A 1 86 ? -11.748 -3.148 -0.918 1.00 98.81 86 ASP A O 1
ATOM 664 N N . HIS A 1 87 ? -12.531 -3.400 -3.010 1.00 98.88 87 HIS A N 1
ATOM 665 C CA . HIS A 1 87 ? -11.372 -4.088 -3.556 1.00 98.88 87 HIS A CA 1
ATOM 666 C C . HIS A 1 87 ? -10.602 -3.119 -4.447 1.00 98.88 87 HIS A C 1
ATOM 668 O O . HIS A 1 87 ? -11.045 -2.775 -5.544 1.00 98.88 87 HIS A O 1
ATOM 674 N N . ILE A 1 88 ? -9.438 -2.679 -3.975 1.00 98.88 88 ILE A N 1
ATOM 675 C CA . ILE A 1 88 ? -8.598 -1.718 -4.684 1.00 98.88 88 ILE A CA 1
ATOM 676 C C . ILE A 1 88 ? -7.461 -2.467 -5.369 1.00 98.88 88 ILE A C 1
ATOM 678 O O . ILE A 1 88 ? -6.532 -2.937 -4.716 1.00 98.88 88 ILE A O 1
ATOM 682 N N . HIS A 1 89 ? -7.532 -2.606 -6.691 1.00 98.88 89 HIS A N 1
ATOM 683 C CA . HIS A 1 89 ? -6.448 -3.173 -7.488 1.00 98.88 89 HIS A CA 1
ATOM 684 C C . HIS A 1 89 ? -5.375 -2.113 -7.720 1.00 98.88 89 HIS A C 1
ATOM 686 O O . HIS A 1 89 ? -5.636 -1.083 -8.341 1.00 98.88 89 HIS A O 1
ATOM 692 N N . VAL A 1 90 ? -4.173 -2.370 -7.215 1.00 98.88 90 VAL A N 1
ATOM 693 C CA . VAL A 1 90 ? -3.030 -1.457 -7.275 1.00 98.88 90 VAL A CA 1
ATOM 694 C C . VAL A 1 90 ? -1.979 -2.045 -8.199 1.00 98.88 90 VAL A C 1
ATOM 696 O O . VAL A 1 90 ? -1.617 -3.212 -8.062 1.00 98.88 90 VAL A O 1
ATOM 699 N N . ILE A 1 91 ? -1.475 -1.234 -9.127 1.00 98.69 91 ILE A N 1
ATOM 700 C CA . ILE A 1 91 ? -0.417 -1.607 -10.067 1.00 98.69 91 ILE A CA 1
ATOM 701 C C . ILE A 1 91 ? 0.659 -0.530 -10.033 1.00 98.69 91 ILE A C 1
ATOM 703 O O . ILE A 1 91 ? 0.381 0.643 -10.279 1.00 98.69 91 ILE A O 1
ATOM 707 N N . LEU A 1 92 ? 1.897 -0.957 -9.808 1.00 98.25 92 LEU A N 1
ATOM 708 C CA . LEU A 1 92 ? 3.091 -0.139 -9.950 1.00 98.25 92 LEU A CA 1
ATOM 709 C C . LEU A 1 92 ? 3.946 -0.673 -11.091 1.00 98.25 92 LEU A C 1
ATOM 711 O O . LEU A 1 92 ? 4.271 -1.865 -11.154 1.00 98.25 92 LEU A O 1
ATOM 715 N N . LYS A 1 93 ? 4.364 0.216 -11.987 1.00 96.88 93 LYS A N 1
ATOM 716 C CA . LYS A 1 93 ? 5.367 -0.086 -13.010 1.00 96.88 93 LYS A CA 1
ATOM 717 C C . LYS A 1 93 ? 6.466 0.946 -12.938 1.00 96.88 93 LYS A C 1
ATOM 719 O O . LYS A 1 93 ? 6.211 2.109 -12.658 1.00 96.88 93 LYS A O 1
ATOM 724 N N . THR A 1 94 ? 7.670 0.499 -13.237 1.00 95.69 94 THR A N 1
ATOM 725 C CA . THR A 1 94 ? 8.820 1.362 -13.442 1.00 95.69 94 THR A CA 1
ATOM 726 C C . THR A 1 94 ? 9.409 1.031 -14.804 1.00 95.69 94 THR A C 1
ATOM 728 O O . THR A 1 94 ? 9.326 -0.105 -15.279 1.00 95.69 94 THR A O 1
ATOM 731 N N . THR A 1 95 ? 9.920 2.053 -15.470 1.00 94.81 95 THR A N 1
ATOM 732 C CA . THR A 1 95 ? 10.561 1.988 -16.782 1.00 94.81 95 THR A CA 1
ATOM 733 C C . THR A 1 95 ? 11.818 2.852 -16.745 1.00 94.81 95 THR A C 1
ATOM 735 O O . THR A 1 95 ? 12.135 3.448 -15.711 1.00 94.81 95 THR A O 1
ATOM 738 N N . ASN A 1 96 ? 12.568 2.896 -17.849 1.00 94.62 96 ASN A N 1
ATOM 739 C CA . ASN A 1 96 ? 13.787 3.699 -17.950 1.00 94.62 96 ASN A CA 1
ATOM 740 C C . ASN A 1 96 ? 14.753 3.427 -16.779 1.00 94.62 96 ASN A C 1
ATOM 742 O O . ASN A 1 96 ? 15.152 4.344 -16.074 1.00 94.62 96 ASN A O 1
ATOM 746 N N . ASN A 1 97 ? 15.055 2.151 -16.500 1.00 91.56 97 ASN A N 1
ATOM 747 C CA . ASN A 1 97 ? 15.900 1.732 -15.370 1.00 91.56 97 ASN A CA 1
ATOM 748 C C . ASN A 1 97 ? 15.478 2.314 -14.008 1.00 91.56 97 ASN A C 1
ATOM 750 O O . ASN A 1 97 ? 16.329 2.611 -13.167 1.00 91.56 97 ASN A O 1
ATOM 754 N N . GLY A 1 98 ? 14.173 2.485 -13.797 1.00 94.06 98 GLY A N 1
ATOM 755 C CA . GLY A 1 98 ? 13.622 3.012 -12.557 1.00 94.06 98 GLY A CA 1
ATOM 756 C C . GLY A 1 98 ? 13.589 4.531 -12.458 1.00 94.06 98 GLY A C 1
ATOM 757 O O . GLY A 1 98 ? 13.336 5.032 -11.373 1.00 94.06 98 GLY A O 1
ATOM 758 N N . TYR A 1 99 ? 13.847 5.267 -13.540 1.00 96.06 99 TYR A N 1
ATOM 759 C CA . TYR A 1 99 ? 13.764 6.733 -13.552 1.00 96.06 99 TYR A CA 1
ATOM 760 C C . TYR A 1 99 ? 12.383 7.277 -13.929 1.00 96.06 99 TYR A C 1
ATOM 762 O O . TYR A 1 99 ? 12.169 8.480 -13.840 1.00 96.06 99 TYR A O 1
ATOM 770 N N . HIS A 1 100 ? 11.459 6.412 -14.342 1.00 97.25 100 HIS A N 1
ATOM 771 C CA . HIS A 1 100 ? 10.079 6.776 -14.640 1.00 97.25 100 HIS A CA 1
ATOM 772 C C . HIS A 1 100 ? 9.142 5.691 -14.120 1.00 97.25 100 HIS A C 1
ATOM 774 O O . HIS A 1 100 ? 9.474 4.502 -14.191 1.00 97.25 100 HIS A O 1
ATOM 780 N N . GLY A 1 101 ? 7.979 6.070 -13.605 1.00 97.00 101 GLY A N 1
ATOM 781 C CA . GLY A 1 101 ? 7.055 5.137 -12.978 1.00 97.00 101 GLY A CA 1
ATOM 782 C C . GLY A 1 101 ? 5.602 5.522 -13.180 1.00 97.00 101 GLY A C 1
ATOM 783 O O . GLY A 1 101 ? 5.264 6.694 -13.298 1.00 97.00 101 GLY A O 1
ATOM 784 N N . SER A 1 102 ? 4.756 4.496 -13.207 1.00 98.19 102 SER A N 1
ATOM 785 C CA . SER A 1 102 ? 3.310 4.620 -13.345 1.00 98.19 102 SER A CA 1
ATOM 786 C C . SER A 1 102 ? 2.615 3.953 -12.165 1.00 98.19 102 SER A C 1
ATOM 788 O O . SER A 1 102 ? 2.947 2.809 -11.821 1.00 98.19 102 SER A O 1
ATOM 790 N N . THR A 1 103 ? 1.599 4.614 -11.630 1.00 98.50 103 THR A N 1
ATOM 791 C CA . THR A 1 103 ? 0.661 4.075 -10.648 1.00 98.50 103 THR A CA 1
ATOM 792 C C . THR A 1 103 ? -0.712 3.942 -11.281 1.00 98.50 103 THR A C 1
ATOM 794 O O . THR A 1 103 ? -1.197 4.859 -11.941 1.00 98.50 103 THR A O 1
ATOM 797 N N . THR A 1 104 ? -1.372 2.813 -11.047 1.00 98.81 104 THR A N 1
ATOM 798 C CA . THR A 1 104 ? -2.793 2.636 -11.351 1.00 98.81 104 THR A CA 1
ATOM 799 C C . THR A 1 104 ? -3.507 2.105 -10.118 1.00 98.81 104 THR A C 1
ATOM 801 O O . THR A 1 104 ? -3.107 1.083 -9.564 1.00 98.81 104 THR A O 1
ATOM 804 N N . LEU A 1 105 ? -4.565 2.796 -9.703 1.00 98.88 105 LEU A N 1
ATOM 805 C CA . LEU A 1 105 ? -5.477 2.385 -8.642 1.00 98.88 105 LEU A CA 1
ATOM 806 C C . LEU A 1 105 ? -6.865 2.193 -9.251 1.00 98.88 105 LEU A C 1
ATOM 808 O O . LEU A 1 105 ? -7.414 3.127 -9.836 1.00 98.88 105 LEU A O 1
ATOM 812 N N . ILE A 1 106 ? -7.437 1.001 -9.112 1.00 98.88 106 ILE A N 1
ATOM 813 C CA . ILE A 1 106 ? -8.772 0.677 -9.621 1.00 98.88 106 ILE A CA 1
ATOM 814 C C . ILE A 1 106 ? -9.626 0.235 -8.444 1.00 98.88 106 ILE A C 1
ATOM 816 O O . ILE A 1 106 ? -9.324 -0.778 -7.818 1.00 98.88 106 ILE A O 1
ATOM 820 N N . ASN A 1 107 ? -10.710 0.949 -8.159 1.00 98.81 107 ASN A N 1
ATOM 821 C CA . ASN A 1 107 ? -11.730 0.426 -7.262 1.00 98.81 107 ASN A CA 1
ATOM 822 C C . ASN A 1 107 ? -12.623 -0.527 -8.063 1.00 98.81 107 ASN A C 1
ATOM 824 O O . ASN A 1 107 ? -13.438 -0.091 -8.874 1.00 98.81 107 ASN A O 1
ATOM 828 N N . LEU A 1 108 ? -12.464 -1.832 -7.848 1.00 98.75 108 LEU A N 1
ATOM 829 C CA . LEU A 1 108 ? -13.196 -2.866 -8.582 1.00 98.75 108 LEU A CA 1
ATOM 830 C C . LEU A 1 108 ? -14.702 -2.844 -8.281 1.00 98.75 108 LEU A C 1
ATOM 832 O O . LEU A 1 108 ? -15.494 -3.285 -9.110 1.00 98.75 108 LEU A O 1
ATOM 836 N N . ASN A 1 109 ? -15.108 -2.296 -7.133 1.00 98.56 109 ASN A N 1
ATOM 837 C CA . ASN A 1 109 ? -16.510 -2.186 -6.739 1.00 98.56 109 ASN A CA 1
ATOM 838 C C . ASN A 1 109 ? -17.225 -1.052 -7.489 1.00 98.56 109 ASN A C 1
ATOM 840 O O . ASN A 1 109 ? -18.404 -1.177 -7.813 1.00 98.56 109 ASN A O 1
ATOM 844 N N . THR A 1 110 ? -16.525 0.048 -7.785 1.00 97.88 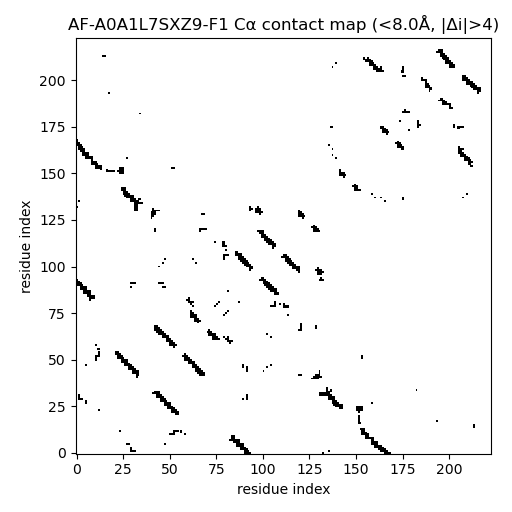110 THR A N 1
ATOM 845 C CA . THR A 1 110 ? -17.098 1.235 -8.456 1.00 97.88 110 THR A CA 1
ATOM 846 C C . THR A 1 110 ? -16.636 1.405 -9.903 1.00 97.88 110 THR A C 1
ATOM 848 O O . THR A 1 110 ? -17.142 2.271 -10.614 1.00 97.88 110 THR A O 1
ATOM 851 N N . SER A 1 111 ? -15.675 0.593 -10.351 1.00 97.94 111 SER A N 1
ATOM 852 C CA . SER A 1 111 ? -14.957 0.717 -11.630 1.00 97.94 111 SER A CA 1
ATOM 853 C C . SER A 1 111 ? -14.211 2.047 -11.827 1.00 97.94 111 SER A C 1
ATOM 855 O O . SER A 1 111 ? -13.741 2.336 -12.929 1.00 97.94 111 SER A O 1
ATOM 857 N N . GLN A 1 112 ? -14.067 2.866 -10.780 1.00 98.56 112 GLN A N 1
ATOM 858 C CA . GLN A 1 112 ? -13.266 4.085 -10.850 1.00 98.56 112 GLN A CA 1
ATOM 859 C C . GLN A 1 112 ? -11.785 3.735 -10.971 1.00 98.56 112 GLN A C 1
ATOM 861 O O . GLN A 1 112 ? -11.281 2.864 -10.265 1.00 98.56 112 GLN A O 1
ATOM 866 N N . THR A 1 113 ? -11.096 4.430 -11.874 1.00 98.62 113 THR A N 1
ATOM 867 C CA . THR A 1 113 ? -9.674 4.229 -12.146 1.00 98.62 113 THR A CA 1
ATOM 868 C C . THR A 1 113 ? -8.941 5.552 -12.028 1.00 98.62 113 THR A C 1
ATOM 870 O O . THR A 1 113 ? -9.313 6.541 -12.659 1.00 98.62 113 THR A O 1
ATOM 873 N N . TYR A 1 114 ? -7.868 5.544 -11.251 1.00 98.75 114 TYR A N 1
ATOM 874 C CA . TYR A 1 114 ? -6.897 6.618 -11.175 1.00 98.75 114 TYR A CA 1
ATOM 875 C C . TYR A 1 114 ? -5.566 6.128 -11.741 1.00 98.75 114 TYR A C 1
ATOM 877 O O . TYR A 1 114 ? -5.070 5.078 -11.331 1.00 98.75 114 TYR A O 1
ATOM 885 N N . THR A 1 115 ? -4.983 6.907 -12.650 1.00 98.44 115 THR A N 1
ATOM 886 C CA . THR A 1 115 ? -3.655 6.654 -13.216 1.00 98.44 115 THR A CA 1
ATOM 887 C C . THR A 1 115 ? -2.790 7.892 -13.051 1.00 98.44 115 THR A C 1
ATOM 889 O O . THR A 1 115 ? -3.270 9.015 -13.225 1.00 98.44 115 THR A O 1
ATOM 892 N N . HIS A 1 116 ? -1.520 7.678 -12.729 1.00 98.12 116 HIS A N 1
ATOM 893 C CA . HIS A 1 116 ? -0.524 8.730 -12.631 1.00 98.12 116 HIS A CA 1
ATOM 894 C C . HIS A 1 116 ? 0.832 8.234 -13.118 1.00 98.12 116 HIS A C 1
ATOM 896 O O . HIS A 1 116 ? 1.230 7.122 -12.782 1.00 98.12 116 HIS A O 1
ATOM 902 N N . ASP A 1 117 ? 1.538 9.081 -13.856 1.00 97.62 117 ASP A N 1
ATOM 903 C CA . ASP A 1 117 ? 2.892 8.845 -14.336 1.00 97.62 117 ASP A CA 1
ATOM 904 C C . ASP A 1 117 ? 3.778 9.998 -13.865 1.00 97.62 117 ASP A C 1
ATOM 906 O O . ASP A 1 117 ? 3.374 11.163 -13.938 1.00 97.62 117 ASP A O 1
ATOM 910 N N . GLN A 1 118 ? 4.980 9.681 -13.394 1.00 96.69 118 GLN A N 1
ATOM 911 C CA . GLN A 1 118 ? 5.961 10.677 -12.975 1.00 96.69 118 GLN A CA 1
ATOM 912 C C . GLN A 1 118 ? 7.390 10.165 -13.143 1.00 96.69 118 GLN A C 1
ATOM 914 O O . GLN A 1 118 ? 7.653 8.959 -13.192 1.00 96.69 118 GLN A O 1
ATOM 919 N N . ASP A 1 119 ? 8.318 11.112 -13.206 1.00 96.94 119 ASP A N 1
ATOM 920 C CA . ASP A 1 119 ? 9.742 10.822 -13.122 1.00 96.94 119 ASP A CA 1
ATOM 921 C C . ASP A 1 119 ? 10.166 10.583 -11.667 1.00 96.94 119 ASP A C 1
ATOM 923 O O . ASP A 1 119 ? 9.480 10.969 -10.715 1.00 96.94 119 ASP A O 1
ATOM 927 N N . ALA A 1 120 ? 11.309 9.918 -11.510 1.00 94.94 120 ALA A 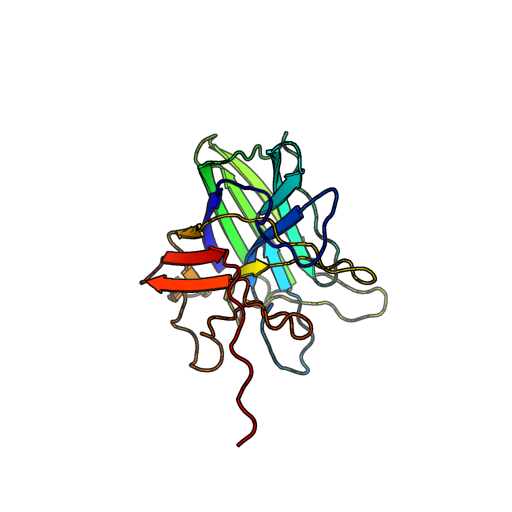N 1
ATOM 928 C CA . ALA A 1 120 ? 11.897 9.652 -10.209 1.00 94.94 120 ALA A CA 1
ATOM 929 C C . ALA A 1 120 ? 12.217 10.949 -9.458 1.00 94.94 120 ALA A C 1
ATOM 931 O O . ALA A 1 120 ? 12.757 11.899 -10.035 1.00 94.94 120 ALA A O 1
ATOM 932 N N . ALA A 1 121 ? 11.957 10.935 -8.151 1.00 90.06 121 ALA A N 1
ATOM 933 C CA . ALA A 1 121 ? 12.216 12.056 -7.259 1.00 90.06 121 ALA A CA 1
ATOM 934 C C . ALA A 1 121 ? 13.670 12.549 -7.365 1.00 90.06 121 ALA A C 1
ATOM 936 O O . ALA A 1 121 ? 14.623 11.757 -7.420 1.00 90.06 121 ALA A O 1
ATOM 937 N N . ASN A 1 122 ? 13.855 13.869 -7.389 1.00 91.25 122 ASN A N 1
ATOM 938 C CA . ASN A 1 122 ? 15.158 14.514 -7.493 1.00 91.25 122 ASN A CA 1
ATOM 939 C C . ASN A 1 122 ? 15.329 15.602 -6.426 1.00 91.25 122 ASN A C 1
ATOM 941 O O . ASN A 1 122 ? 14.471 16.450 -6.212 1.00 91.25 122 ASN A O 1
ATOM 945 N N . LEU A 1 123 ? 16.479 15.609 -5.754 1.00 86.00 123 LEU A N 1
ATOM 946 C CA . LEU A 1 123 ? 16.808 16.690 -4.826 1.00 86.00 123 LEU A CA 1
ATOM 947 C C . LEU A 1 123 ? 17.506 17.830 -5.574 1.00 86.00 123 LEU A C 1
ATOM 949 O O . LEU A 1 123 ? 18.368 17.597 -6.423 1.00 86.00 123 LEU A O 1
ATOM 953 N N . TRP A 1 124 ? 17.179 19.077 -5.232 1.00 82.31 124 TRP A N 1
ATOM 954 C CA . TRP A 1 124 ? 17.866 20.252 -5.774 1.00 82.31 124 TRP A CA 1
ATOM 955 C C . TRP A 1 124 ? 19.362 20.206 -5.416 1.00 82.31 124 TRP A C 1
ATOM 957 O O . TRP A 1 124 ? 19.716 20.153 -4.240 1.00 82.31 124 TRP A O 1
ATOM 967 N N . HIS A 1 125 ? 20.237 20.187 -6.429 1.00 82.31 125 HIS A N 1
ATOM 968 C CA . HIS A 1 125 ? 21.682 19.911 -6.301 1.00 82.31 125 HIS A CA 1
ATOM 969 C C . HIS A 1 125 ? 22.048 18.558 -5.653 1.00 82.31 125 HIS A C 1
ATOM 971 O O . HIS A 1 125 ? 23.184 18.370 -5.219 1.00 82.31 125 HIS A O 1
ATOM 977 N N . GLY A 1 126 ? 21.111 17.612 -5.598 1.00 84.31 126 GLY A N 1
ATOM 978 C CA . GLY A 1 126 ? 21.316 16.268 -5.070 1.00 84.31 126 GLY A CA 1
ATOM 979 C C . GLY A 1 126 ? 21.151 15.184 -6.137 1.00 84.31 126 GLY A C 1
ATOM 980 O O . GLY A 1 126 ? 21.038 15.483 -7.329 1.00 84.31 126 GLY A O 1
ATOM 981 N N . PRO A 1 127 ? 21.172 13.905 -5.731 1.00 89.56 127 PRO A N 1
ATOM 982 C CA . PRO A 1 127 ? 20.958 12.810 -6.660 1.00 89.56 127 PRO A CA 1
ATOM 983 C C . PRO A 1 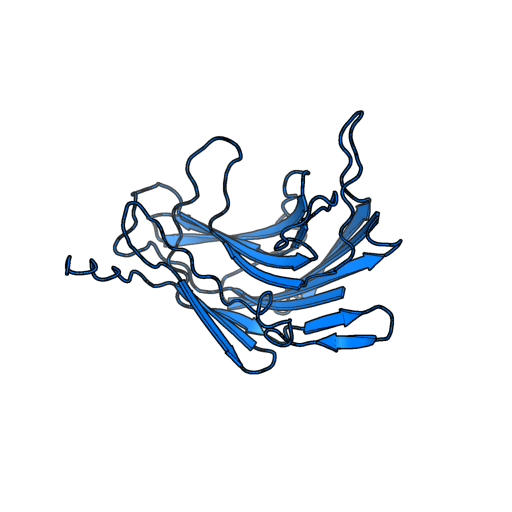127 ? 19.473 12.677 -7.039 1.00 89.56 127 PRO A C 1
ATOM 985 O O . PRO A 1 127 ? 18.579 13.193 -6.363 1.00 89.56 127 PRO A O 1
ATOM 988 N N . THR A 1 128 ? 19.220 11.936 -8.115 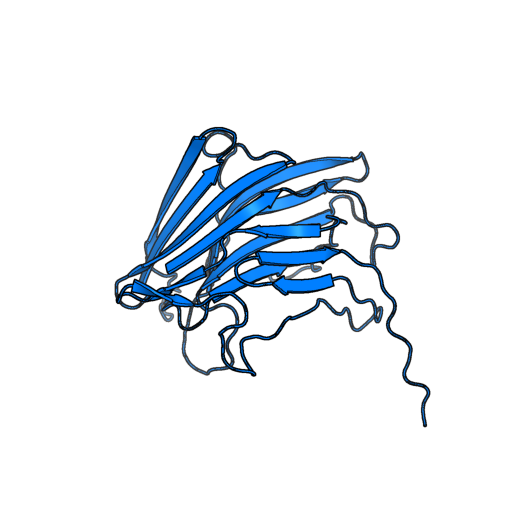1.00 92.06 128 THR A N 1
ATOM 989 C CA . THR A 1 128 ? 17.900 11.378 -8.441 1.00 92.06 128 THR A CA 1
ATOM 990 C C . THR A 1 128 ? 17.762 10.005 -7.784 1.00 92.06 128 THR A C 1
ATOM 992 O O . THR A 1 128 ? 18.742 9.260 -7.715 1.00 92.06 128 THR A O 1
ATOM 995 N N . PHE A 1 129 ? 16.560 9.664 -7.325 1.00 93.56 129 PHE A N 1
ATOM 996 C CA . PHE A 1 129 ? 16.268 8.468 -6.534 1.00 93.56 129 PHE A CA 1
ATOM 997 C C . PHE A 1 129 ? 15.461 7.445 -7.352 1.00 93.56 129 PHE A C 1
ATOM 999 O O . PHE A 1 129 ? 14.242 7.361 -7.205 1.00 93.56 129 PHE A O 1
ATOM 1006 N N . PRO A 1 130 ? 16.095 6.654 -8.238 1.00 94.31 130 PRO A N 1
ATOM 1007 C CA . PRO A 1 130 ? 15.377 5.687 -9.062 1.00 94.31 130 PRO A CA 1
ATOM 1008 C C . PRO A 1 130 ? 14.821 4.517 -8.236 1.00 94.31 130 PRO A C 1
ATOM 1010 O O . PRO A 1 130 ? 15.445 4.090 -7.264 1.00 94.31 130 PRO A O 1
ATOM 1013 N N . SER A 1 131 ? 13.697 3.950 -8.680 1.00 93.75 131 SER A N 1
ATOM 1014 C CA . SER A 1 131 ? 13.120 2.696 -8.172 1.00 93.75 131 SER A CA 1
ATOM 1015 C C . SER A 1 131 ? 13.171 1.642 -9.280 1.00 93.75 131 SER A C 1
ATOM 1017 O O . SER A 1 131 ? 12.373 1.620 -10.216 1.00 93.75 131 SER A O 1
ATOM 1019 N N . GLN A 1 132 ? 14.184 0.787 -9.234 1.00 90.81 132 GLN A N 1
ATOM 1020 C CA . GLN A 1 132 ? 14.464 -0.216 -10.264 1.00 90.81 132 GLN A CA 1
ATOM 1021 C C . GLN A 1 132 ? 13.650 -1.503 -10.075 1.00 90.81 132 GLN A C 1
ATOM 1023 O O . GLN A 1 132 ? 13.645 -2.351 -10.966 1.00 90.81 132 GLN A O 1
ATOM 1028 N N . GLY A 1 133 ? 12.984 -1.669 -8.929 1.00 90.12 133 GLY A N 1
ATOM 1029 C CA . GLY A 1 133 ? 12.217 -2.872 -8.604 1.00 90.12 133 GLY A CA 1
ATOM 1030 C C . GLY A 1 133 ? 13.101 -4.093 -8.337 1.00 90.12 133 GLY A C 1
ATOM 1031 O O . GLY A 1 133 ? 12.779 -5.204 -8.759 1.00 90.12 133 GLY A O 1
ATOM 1032 N N . ALA A 1 134 ? 14.234 -3.882 -7.664 1.00 88.00 134 ALA A N 1
ATOM 1033 C CA . ALA A 1 134 ? 15.053 -4.939 -7.080 1.00 88.00 134 ALA A CA 1
ATOM 1034 C C . ALA A 1 134 ? 14.325 -5.671 -5.939 1.00 88.00 134 ALA A C 1
ATOM 1036 O O . ALA A 1 134 ? 14.589 -6.854 -5.713 1.00 88.00 134 ALA A O 1
ATOM 1037 N N . THR A 1 135 ? 13.406 -4.994 -5.248 1.00 89.12 135 THR A N 1
ATOM 1038 C CA . THR A 1 135 ? 12.449 -5.610 -4.321 1.00 89.12 135 THR A CA 1
ATOM 1039 C C . THR A 1 135 ? 11.020 -5.214 -4.672 1.00 89.12 135 THR A C 1
ATOM 1041 O O . THR A 1 135 ? 10.777 -4.224 -5.361 1.00 89.12 135 THR A O 1
ATOM 1044 N N . ALA A 1 136 ? 10.073 -6.028 -4.211 1.00 92.69 136 ALA A N 1
ATOM 1045 C CA . ALA A 1 136 ? 8.653 -5.720 -4.216 1.00 92.69 136 ALA A CA 1
ATOM 1046 C C . ALA A 1 136 ? 8.076 -6.103 -2.855 1.00 92.69 136 ALA A C 1
ATOM 1048 O O . ALA A 1 136 ? 8.434 -7.152 -2.309 1.00 92.69 136 ALA A O 1
ATOM 1049 N N . GLU A 1 137 ? 7.201 -5.264 -2.317 1.00 92.25 137 GLU A N 1
ATOM 1050 C CA . GLU A 1 137 ? 6.664 -5.438 -0.973 1.00 92.25 137 GLU A CA 1
ATOM 1051 C C . GLU A 1 137 ? 5.165 -5.137 -0.884 1.00 92.25 137 GLU A C 1
ATOM 1053 O O . GLU A 1 137 ? 4.609 -4.386 -1.684 1.00 92.25 137 GLU A O 1
ATOM 1058 N N . TRP A 1 138 ? 4.520 -5.772 0.098 1.00 95.31 138 TRP A N 1
ATOM 1059 C CA . TRP A 1 138 ? 3.094 -5.671 0.413 1.00 95.31 138 TRP A CA 1
ATOM 1060 C C . TRP A 1 138 ? 2.975 -5.389 1.908 1.00 95.31 138 TRP A C 1
ATOM 1062 O O . TRP A 1 138 ? 3.216 -6.278 2.730 1.00 95.31 138 TRP A O 1
ATOM 1072 N N . ILE A 1 139 ? 2.681 -4.141 2.263 1.00 93.81 139 ILE A N 1
ATOM 1073 C CA . ILE A 1 139 ? 2.931 -3.606 3.600 1.00 93.81 139 ILE A CA 1
ATOM 1074 C C . ILE A 1 139 ? 1.678 -2.969 4.211 1.00 93.81 139 ILE A C 1
ATOM 1076 O O . ILE A 1 139 ? 0.904 -2.279 3.548 1.00 93.81 139 ILE A O 1
ATOM 1080 N N . VAL A 1 140 ? 1.504 -3.192 5.517 1.00 93.62 140 VAL A N 1
ATOM 1081 C CA . VAL A 1 140 ? 0.709 -2.319 6.387 1.00 93.62 140 VAL A CA 1
ATOM 1082 C C . VAL A 1 140 ? 1.674 -1.650 7.354 1.00 93.62 140 VAL A C 1
ATOM 1084 O O . VAL A 1 140 ? 2.403 -2.342 8.068 1.00 93.62 140 VAL A O 1
ATOM 1087 N N . GLU A 1 141 ? 1.693 -0.325 7.378 1.00 88.56 141 GLU A N 1
ATOM 1088 C CA . GLU A 1 141 ? 2.706 0.452 8.086 1.00 88.56 141 GLU A CA 1
ATOM 1089 C C . GLU A 1 141 ? 2.091 1.527 8.990 1.00 88.56 141 GLU A C 1
ATOM 1091 O O . GLU A 1 141 ? 1.060 2.136 8.692 1.00 88.56 141 GLU A O 1
ATOM 1096 N N . ALA A 1 142 ? 2.769 1.777 10.114 1.00 80.25 142 ALA A N 1
ATOM 1097 C CA . ALA A 1 142 ? 2.595 3.002 10.879 1.00 80.25 142 ALA A CA 1
ATOM 1098 C C . ALA A 1 142 ? 3.360 4.115 10.158 1.00 80.25 142 ALA A C 1
ATOM 1100 O O . ALA A 1 142 ? 4.572 4.237 10.336 1.00 80.25 142 ALA A O 1
ATOM 1101 N N . GLY A 1 143 ? 2.668 4.902 9.334 1.00 65.81 143 GLY A N 1
ATOM 1102 C CA . GLY A 1 143 ? 3.281 6.076 8.716 1.00 65.81 143 GLY A CA 1
ATOM 1103 C C . GLY A 1 143 ? 3.953 6.978 9.762 1.00 65.81 143 GLY A C 1
ATOM 1104 O O . GLY A 1 143 ? 3.576 7.018 10.942 1.00 65.81 143 GLY A O 1
ATOM 1105 N N . THR A 1 144 ? 4.989 7.688 9.331 1.00 58.34 144 THR A N 1
ATOM 1106 C CA . THR A 1 144 ? 5.725 8.625 10.182 1.00 58.34 144 THR A CA 1
ATOM 1107 C C . THR A 1 144 ? 5.597 10.023 9.603 1.00 58.34 144 THR A C 1
ATOM 1109 O O . THR A 1 144 ? 5.673 10.200 8.390 1.00 58.34 144 THR A O 1
ATOM 1112 N N . TYR A 1 145 ? 5.444 11.034 10.455 1.00 50.94 145 TYR A N 1
ATOM 1113 C CA . TYR A 1 145 ? 5.891 12.363 10.060 1.00 50.94 145 TYR A CA 1
ATOM 1114 C C . TYR A 1 145 ? 7.404 12.413 10.247 1.00 50.94 145 TYR A C 1
ATOM 1116 O O . TYR A 1 145 ? 7.903 11.985 11.288 1.00 50.94 145 TYR A O 1
ATOM 1124 N N . LEU A 1 146 ? 8.113 13.024 9.296 1.00 43.09 146 LEU A N 1
ATOM 1125 C CA . LEU A 1 146 ? 9.577 13.154 9.296 1.00 43.09 146 LEU A CA 1
ATOM 1126 C C . LEU A 1 146 ? 10.168 13.752 10.592 1.00 43.09 146 LEU A C 1
ATOM 1128 O O . LEU A 1 146 ? 11.358 13.597 10.825 1.00 43.09 146 LEU A O 1
ATOM 1132 N N . ASN A 1 147 ? 9.362 14.404 11.445 1.00 41.84 147 ASN A N 1
ATOM 1133 C CA . ASN A 1 147 ? 9.804 15.051 12.687 1.00 41.84 147 ASN A CA 1
ATOM 1134 C C . ASN A 1 147 ? 8.834 14.904 13.886 1.00 41.84 147 ASN A C 1
ATOM 1136 O O . ASN A 1 147 ? 8.948 15.671 14.843 1.00 41.84 147 ASN A O 1
ATOM 1140 N N . THR A 1 148 ? 7.848 13.995 13.867 1.00 51.00 148 THR A N 1
ATOM 1141 C CA . THR A 1 148 ? 6.883 13.862 14.988 1.00 51.00 148 THR A CA 1
ATOM 1142 C C . THR A 1 148 ? 6.606 12.404 15.382 1.00 51.00 148 THR A C 1
ATOM 1144 O O . THR A 1 148 ? 7.319 11.487 14.982 1.00 51.00 148 THR A O 1
ATOM 1147 N N . THR A 1 149 ? 5.622 12.191 16.263 1.00 53.88 149 THR A N 1
ATOM 1148 C CA . THR A 1 149 ? 5.230 10.866 16.755 1.00 53.88 149 THR A CA 1
ATOM 1149 C C . THR A 1 149 ? 4.704 10.004 15.604 1.00 53.88 149 THR A C 1
ATOM 1151 O O . THR A 1 149 ? 3.815 10.426 14.870 1.00 53.88 149 THR A O 1
ATOM 1154 N N . GLN A 1 150 ? 5.241 8.790 15.480 1.00 68.31 150 GLN A N 1
ATOM 1155 C CA . GLN A 1 150 ? 4.700 7.712 14.643 1.00 68.31 150 GLN A CA 1
ATOM 1156 C C . GLN A 1 150 ? 3.187 7.554 14.875 1.00 68.31 150 GLN A C 1
ATOM 1158 O O . GLN A 1 150 ? 2.729 7.689 16.016 1.00 68.31 150 GLN A O 1
ATOM 1163 N N . TYR A 1 151 ? 2.412 7.277 13.819 1.00 74.44 151 TYR A N 1
ATOM 1164 C CA . TYR A 1 151 ? 0.961 7.138 13.960 1.00 74.44 151 TYR A CA 1
ATOM 1165 C C . TYR A 1 151 ? 0.595 6.061 14.987 1.00 74.44 151 TYR A C 1
ATOM 1167 O O . TYR A 1 151 ? 1.222 4.999 15.076 1.00 74.44 151 TYR A O 1
ATOM 1175 N N . VAL A 1 152 ? -0.469 6.318 15.751 1.00 86.69 152 VAL A N 1
ATOM 1176 C CA . VAL A 1 152 ? -1.086 5.272 16.562 1.00 86.69 152 VAL A CA 1
ATOM 1177 C C . VAL A 1 152 ? -1.936 4.412 15.644 1.00 86.69 152 VAL A C 1
ATOM 1179 O O . VAL A 1 152 ? -2.891 4.891 15.039 1.00 86.69 152 VAL A O 1
ATOM 1182 N N . LEU A 1 153 ? -1.571 3.137 15.544 1.00 90.50 153 LEU A N 1
ATOM 1183 C CA . LEU A 1 153 ? -2.216 2.198 14.636 1.00 90.50 153 LEU A CA 1
ATOM 1184 C C . LEU A 1 153 ? -3.699 1.981 14.997 1.00 90.50 153 LEU A C 1
ATOM 1186 O O . LEU A 1 153 ? -3.999 1.727 16.170 1.00 90.50 153 LEU A O 1
ATOM 1190 N N . PRO A 1 154 ? -4.616 2.013 14.013 1.00 94.31 154 PRO A N 1
ATOM 1191 C CA . PRO A 1 154 ? -5.980 1.549 14.194 1.00 94.31 154 PRO A CA 1
ATOM 1192 C C . PRO A 1 154 ? -6.001 0.024 14.295 1.00 94.31 154 PRO A C 1
ATOM 1194 O O . PRO A 1 154 ? -5.097 -0.657 13.813 1.00 94.31 154 PRO A O 1
ATOM 1197 N N . ASN A 1 155 ? -7.062 -0.534 14.869 1.00 95.50 155 ASN A N 1
ATOM 1198 C CA . ASN A 1 155 ? -7.323 -1.959 14.741 1.00 95.50 155 ASN A CA 1
ATOM 1199 C C . ASN A 1 155 ? -8.088 -2.214 13.440 1.00 95.50 155 ASN A C 1
ATOM 1201 O O . ASN A 1 155 ? -9.299 -2.000 13.371 1.00 95.50 155 ASN A O 1
ATOM 1205 N N . TRP A 1 156 ? -7.372 -2.699 12.429 1.00 96.56 156 TRP A N 1
ATOM 1206 C CA . TRP A 1 156 ? -7.931 -3.079 11.128 1.00 96.56 156 TRP A CA 1
ATOM 1207 C C . TRP A 1 156 ? -8.386 -4.545 11.057 1.00 96.56 156 TRP A C 1
ATOM 1209 O O . TRP A 1 156 ? -8.713 -5.047 9.987 1.00 96.56 156 TRP A O 1
ATOM 1219 N N . GLY A 1 157 ? -8.331 -5.301 12.157 1.00 96.25 157 GLY A N 1
ATOM 1220 C CA . GLY A 1 157 ? -8.609 -6.734 12.133 1.00 96.25 157 GLY A CA 1
ATOM 1221 C C . GLY A 1 157 ? -7.599 -7.493 11.269 1.00 96.25 157 GLY A C 1
ATOM 1222 O O . GLY A 1 157 ? -6.544 -7.892 11.753 1.00 96.25 157 GLY A O 1
ATOM 1223 N N . THR A 1 158 ? -7.912 -7.751 9.998 1.00 95.94 158 THR A N 1
ATOM 1224 C CA . THR A 1 158 ? -7.011 -8.412 9.038 1.00 95.94 158 THR A CA 1
ATOM 1225 C C . THR A 1 158 ? -7.066 -7.712 7.688 1.00 95.94 158 THR A C 1
ATOM 1227 O O . THR A 1 158 ? -8.114 -7.674 7.057 1.00 95.94 158 THR A O 1
ATOM 1230 N N . ALA A 1 159 ? -5.922 -7.190 7.251 1.00 97.06 159 ALA A N 1
ATOM 1231 C CA . ALA A 1 159 ? -5.734 -6.651 5.912 1.00 97.06 159 ALA A CA 1
ATOM 1232 C C . ALA A 1 159 ? -5.291 -7.777 4.969 1.00 97.06 159 ALA A C 1
ATOM 1234 O O . ALA A 1 159 ? -4.442 -8.590 5.347 1.00 97.06 159 ALA A O 1
ATOM 1235 N N . SER A 1 160 ? -5.846 -7.816 3.758 1.00 98.00 160 SER A N 1
ATOM 1236 C CA . SER A 1 160 ? -5.585 -8.867 2.769 1.00 98.00 160 SER A CA 1
ATOM 1237 C C . SER A 1 160 ? -5.140 -8.282 1.435 1.00 98.00 160 SER A C 1
ATOM 1239 O O . SER A 1 160 ? -5.859 -7.488 0.829 1.00 98.00 160 SER A O 1
ATOM 1241 N N . PHE A 1 161 ? -3.980 -8.733 0.964 1.00 98.56 161 PHE A N 1
AT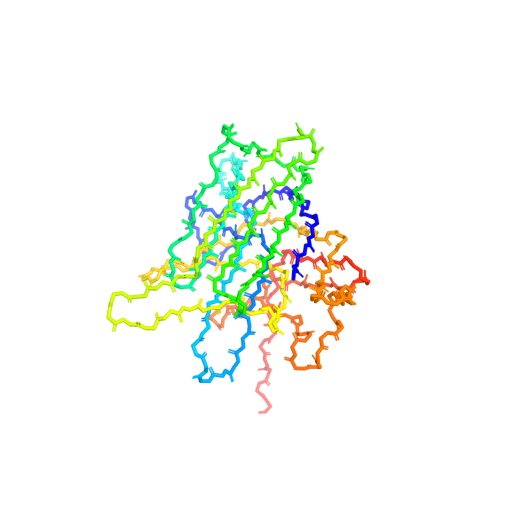OM 1242 C CA . PHE A 1 161 ? -3.516 -8.563 -0.407 1.00 98.56 161 PHE A CA 1
ATOM 1243 C C . PHE A 1 161 ? -3.836 -9.841 -1.181 1.00 98.56 161 PHE A C 1
ATOM 1245 O O . PHE A 1 161 ? -3.289 -10.901 -0.873 1.00 98.56 161 PHE A O 1
ATOM 1252 N N . LEU A 1 162 ? -4.722 -9.749 -2.165 1.00 98.50 162 LEU A N 1
ATOM 1253 C CA . LEU A 1 162 ? -5.067 -10.839 -3.078 1.00 98.50 162 LEU A CA 1
ATOM 1254 C C . LEU A 1 162 ? -4.287 -10.694 -4.386 1.00 98.50 162 LEU A C 1
ATOM 1256 O O . LEU A 1 162 ? -3.949 -9.576 -4.782 1.00 98.50 162 LEU A O 1
ATOM 1260 N N . ASN A 1 163 ? -4.057 -11.811 -5.082 1.00 98.12 163 ASN A N 1
ATOM 1261 C CA . ASN A 1 163 ? -3.393 -11.849 -6.391 1.00 98.12 163 ASN A CA 1
ATOM 1262 C C . ASN A 1 163 ? -2.044 -11.104 -6.402 1.00 98.12 163 ASN A C 1
ATOM 1264 O O . ASN A 1 163 ? -1.663 -10.489 -7.400 1.00 98.12 163 ASN A O 1
ATOM 1268 N N . ALA A 1 164 ? -1.348 -11.107 -5.266 1.00 97.88 164 ALA A N 1
ATOM 1269 C CA . ALA A 1 164 ? -0.113 -10.380 -5.068 1.00 97.88 164 ALA A CA 1
ATOM 1270 C C . ALA A 1 164 ? 1.003 -11.009 -5.906 1.00 97.88 164 ALA A C 1
ATOM 1272 O O . ALA A 1 164 ? 1.299 -12.200 -5.776 1.00 97.88 164 ALA A O 1
ATOM 1273 N N . ARG A 1 165 ? 1.637 -10.211 -6.769 1.00 97.06 165 ARG A N 1
ATOM 1274 C CA . ARG A 1 165 ? 2.776 -10.658 -7.581 1.00 97.06 165 ARG A CA 1
ATOM 1275 C C . ARG A 1 165 ? 3.655 -9.504 -8.041 1.00 97.06 165 ARG A C 1
ATOM 1277 O O . ARG A 1 165 ? 3.202 -8.371 -8.191 1.00 97.06 165 ARG A O 1
ATOM 1284 N N . ALA A 1 166 ? 4.909 -9.821 -8.333 1.00 95.75 166 ALA A N 1
ATOM 1285 C CA . ALA A 1 166 ? 5.847 -8.911 -8.974 1.00 95.75 166 ALA A CA 1
ATOM 1286 C C . ALA A 1 166 ? 6.416 -9.561 -10.231 1.00 95.75 166 ALA A C 1
ATOM 1288 O O . ALA A 1 166 ? 6.823 -10.718 -10.194 1.00 95.75 166 ALA A O 1
ATOM 1289 N N . CYS A 1 167 ? 6.452 -8.833 -11.343 1.00 94.94 167 CYS A N 1
ATOM 1290 C CA . CYS A 1 167 ? 6.939 -9.340 -12.622 1.00 94.94 167 CYS A CA 1
ATOM 1291 C C . CYS A 1 167 ? 8.041 -8.440 -13.182 1.00 94.94 167 CYS A C 1
ATOM 1293 O O . CYS A 1 167 ? 7.957 -7.206 -13.119 1.00 94.94 167 CYS A O 1
ATOM 1295 N N . ASN A 1 168 ? 9.072 -9.070 -13.744 1.00 90.62 168 ASN A N 1
ATOM 1296 C CA . ASN A 1 168 ? 10.149 -8.374 -14.442 1.00 90.62 168 ASN A CA 1
ATOM 1297 C C . ASN A 1 168 ? 9.775 -8.065 -15.902 1.00 90.62 168 ASN A C 1
ATOM 1299 O O . ASN A 1 168 ? 8.758 -8.531 -16.415 1.00 90.62 168 ASN A O 1
ATOM 1303 N N . GLU A 1 169 ? 10.627 -7.310 -16.591 1.00 86.38 169 GLU A N 1
ATOM 1304 C CA . GLU A 1 169 ? 10.418 -6.900 -17.990 1.00 86.38 169 GLU A CA 1
ATOM 1305 C C . GLU A 1 169 ? 10.320 -8.079 -18.976 1.00 86.38 169 GLU A C 1
ATOM 1307 O O . GLU A 1 169 ? 9.748 -7.943 -20.052 1.00 86.38 169 GLU A O 1
ATOM 1312 N N . LYS A 1 170 ? 10.833 -9.262 -18.605 1.00 88.88 170 LYS A N 1
ATOM 1313 C CA . LYS A 1 170 ? 10.732 -10.498 -19.401 1.00 88.88 170 LYS A CA 1
ATOM 1314 C C . LYS A 1 170 ? 9.432 -11.271 -19.138 1.00 88.88 170 LYS A C 1
ATOM 1316 O O . LYS A 1 170 ? 9.286 -12.388 -19.625 1.00 88.88 170 LYS A O 1
ATOM 1321 N N . GLY A 1 171 ? 8.524 -10.725 -18.328 1.00 89.31 171 GLY A N 1
ATOM 1322 C CA . GLY A 1 171 ? 7.252 -11.351 -17.964 1.00 89.31 171 GLY A CA 1
ATOM 1323 C C . GLY A 1 171 ? 7.364 -12.477 -16.933 1.00 89.31 171 GLY A C 1
ATOM 1324 O O . GLY A 1 171 ? 6.365 -13.127 -16.637 1.00 89.31 171 GLY A O 1
ATOM 1325 N N . LYS A 1 172 ? 8.549 -12.725 -16.356 1.00 93.56 172 LYS A N 1
ATOM 1326 C CA . LYS A 1 172 ? 8.690 -13.695 -15.263 1.00 93.56 172 LYS A CA 1
ATOM 1327 C C . LYS A 1 172 ? 8.166 -13.064 -13.978 1.00 93.56 172 LYS A C 1
ATOM 1329 O O . LYS A 1 172 ? 8.677 -12.021 -13.565 1.00 93.56 172 LYS A O 1
ATOM 1334 N N . CYS A 1 173 ? 7.198 -13.724 -13.351 1.00 94.44 173 CYS A N 1
ATOM 1335 C CA . CYS A 1 173 ? 6.603 -13.289 -12.096 1.00 94.44 173 CYS A CA 1
ATOM 1336 C C . CYS A 1 173 ? 7.113 -14.101 -10.899 1.00 94.44 173 CYS A C 1
ATOM 1338 O O . CYS A 1 173 ? 7.441 -15.281 -11.037 1.00 94.44 173 CYS A O 1
ATOM 1340 N N . SER A 1 174 ? 7.138 -13.447 -9.744 1.00 93.19 174 SER A N 1
ATOM 1341 C CA . SER A 1 174 ? 7.413 -14.001 -8.421 1.00 93.19 174 SER A CA 1
ATOM 1342 C C . SER A 1 174 ? 6.254 -13.658 -7.485 1.00 93.19 174 SER A C 1
ATOM 1344 O O . SER A 1 174 ? 5.636 -12.595 -7.619 1.00 93.19 174 SER A O 1
ATOM 1346 N N . LEU A 1 175 ? 5.975 -14.547 -6.539 1.00 93.56 175 LEU A N 1
ATOM 1347 C CA . LEU A 1 175 ? 4.965 -14.367 -5.502 1.00 93.56 175 LEU A CA 1
ATOM 1348 C C . LEU A 1 175 ? 5.588 -13.809 -4.211 1.00 93.56 175 LEU A C 1
ATOM 1350 O O . LEU A 1 175 ? 6.809 -13.886 -4.016 1.00 93.56 175 LEU A O 1
ATOM 1354 N N . PRO A 1 176 ? 4.772 -13.256 -3.298 1.00 90.31 176 PRO A N 1
ATOM 1355 C CA . PRO A 1 176 ? 5.213 -12.955 -1.946 1.00 90.31 176 PRO A CA 1
ATOM 1356 C C . PRO A 1 176 ? 5.889 -14.174 -1.305 1.00 90.31 176 PRO A C 1
ATOM 1358 O O . PRO A 1 176 ? 5.371 -15.286 -1.347 1.00 90.31 176 PRO A O 1
ATOM 1361 N N . GLY A 1 177 ? 7.061 -13.967 -0.707 1.00 85.06 177 GLY A N 1
ATOM 1362 C CA . GLY A 1 177 ? 7.844 -15.042 -0.087 1.00 85.06 177 GLY A CA 1
ATOM 1363 C C . GLY A 1 177 ? 8.802 -15.794 -1.023 1.00 85.06 177 GLY A C 1
ATOM 1364 O O . GLY A 1 177 ? 9.691 -16.468 -0.510 1.00 85.06 177 GLY A O 1
ATOM 1365 N N . ASP A 1 178 ? 8.722 -15.619 -2.349 1.00 85.62 178 ASP A N 1
ATOM 1366 C CA . ASP A 1 178 ? 9.696 -16.200 -3.301 1.00 85.62 178 ASP A CA 1
ATOM 1367 C C . ASP A 1 178 ? 11.069 -15.495 -3.271 1.00 85.62 178 ASP A C 1
ATOM 1369 O O . ASP A 1 178 ? 12.034 -15.947 -3.895 1.00 85.62 178 ASP A O 1
ATOM 1373 N N . GLY A 1 179 ? 11.166 -14.360 -2.569 1.00 71.19 179 GLY A N 1
ATOM 1374 C CA . GLY A 1 179 ? 12.409 -13.618 -2.368 1.00 71.19 179 GLY A CA 1
ATOM 1375 C C . GLY A 1 179 ? 13.471 -14.428 -1.615 1.00 71.19 179 GLY A C 1
ATOM 1376 O O . GLY A 1 179 ? 13.198 -15.464 -1.008 1.00 71.19 179 GLY A O 1
ATOM 1377 N N . ASN A 1 180 ? 14.722 -13.957 -1.630 1.00 64.44 180 ASN A N 1
ATOM 1378 C CA . ASN A 1 180 ? 15.794 -14.650 -0.912 1.00 64.44 180 ASN A CA 1
ATOM 1379 C C . ASN A 1 180 ? 15.465 -14.760 0.599 1.00 64.44 180 ASN A C 1
ATOM 1381 O O . ASN A 1 180 ? 14.710 -13.951 1.135 1.00 64.44 180 ASN A O 1
ATOM 1385 N N . LYS A 1 181 ? 16.047 -15.726 1.326 1.00 59.56 181 LYS A N 1
ATOM 1386 C CA . LYS A 1 181 ? 15.758 -15.936 2.767 1.00 59.56 181 LYS A CA 1
ATOM 1387 C C . LYS A 1 181 ? 16.027 -14.707 3.659 1.00 59.56 181 LYS A C 1
ATOM 1389 O O . LYS A 1 181 ? 15.573 -14.680 4.798 1.00 59.56 181 LYS A O 1
ATOM 1394 N N . HIS A 1 182 ? 16.759 -13.709 3.161 1.00 53.66 182 HIS A N 1
ATOM 1395 C CA . HIS A 1 182 ? 17.037 -12.446 3.845 1.00 53.66 182 HIS A CA 1
ATOM 1396 C C . HIS A 1 182 ? 16.072 -11.302 3.456 1.00 53.66 182 HIS A C 1
ATOM 1398 O O . HIS A 1 182 ? 16.018 -10.318 4.180 1.00 53.66 182 HIS A O 1
ATOM 1404 N N . GLN A 1 183 ? 15.305 -11.431 2.366 1.00 52.12 183 GLN A N 1
ATOM 1405 C CA . GLN A 1 183 ? 14.393 -10.431 1.784 1.00 52.12 183 GLN A CA 1
ATOM 1406 C C . GLN A 1 183 ? 12.924 -10.877 1.805 1.00 52.12 183 GLN A C 1
ATOM 1408 O O . GLN A 1 183 ? 12.038 -10.037 1.861 1.00 52.12 183 GLN A O 1
ATOM 1413 N N . GLY A 1 184 ? 12.642 -12.184 1.828 1.00 51.28 184 GLY A N 1
ATOM 1414 C CA . GLY A 1 184 ? 11.306 -12.748 2.066 1.00 51.28 184 GLY A CA 1
ATOM 1415 C C . GLY A 1 184 ? 10.866 -12.647 3.532 1.00 51.28 184 GLY A C 1
ATOM 1416 O O . GLY A 1 184 ? 10.148 -13.516 4.024 1.00 51.28 184 GLY A O 1
ATOM 1417 N N . GLN A 1 185 ? 11.364 -11.645 4.262 1.00 57.22 185 GLN A N 1
ATOM 1418 C CA . GLN A 1 185 ? 11.095 -11.488 5.681 1.00 57.22 185 GLN A CA 1
ATOM 1419 C C . GLN A 1 185 ? 9.663 -11.002 5.884 1.00 57.22 185 GLN A C 1
ATOM 1421 O O . GLN A 1 185 ? 9.269 -9.932 5.430 1.00 57.22 185 GLN A O 1
ATOM 1426 N N . ILE A 1 186 ? 8.893 -11.792 6.627 1.00 61.66 186 ILE A N 1
ATOM 1427 C CA . ILE A 1 186 ? 7.707 -11.291 7.307 1.00 61.66 186 ILE A CA 1
ATOM 1428 C C . ILE A 1 186 ? 8.207 -10.394 8.439 1.00 61.66 186 ILE A C 1
ATOM 1430 O O . ILE A 1 186 ? 8.684 -10.879 9.467 1.00 61.66 186 ILE A O 1
ATOM 1434 N N . THR A 1 187 ? 8.123 -9.086 8.231 1.00 63.69 187 THR A N 1
ATOM 1435 C CA . THR A 1 187 ? 8.413 -8.099 9.271 1.00 63.69 187 THR A CA 1
ATOM 1436 C C . THR A 1 187 ? 7.171 -7.894 10.125 1.00 63.69 187 THR A C 1
ATOM 1438 O O . THR A 1 187 ? 6.046 -7.891 9.623 1.00 63.69 187 THR A O 1
ATOM 1441 N N . ALA A 1 188 ? 7.375 -7.724 11.428 1.00 60.91 188 ALA A N 1
ATOM 1442 C CA . ALA A 1 188 ? 6.320 -7.340 12.346 1.00 60.91 188 ALA A CA 1
ATOM 1443 C C . ALA A 1 188 ? 6.710 -6.058 13.080 1.00 60.91 188 ALA A C 1
ATOM 1445 O O . ALA A 1 188 ? 7.862 -5.870 13.469 1.00 60.91 188 ALA A O 1
ATOM 1446 N N . VAL A 1 189 ? 5.728 -5.188 13.289 1.00 63.53 189 VAL A N 1
ATOM 1447 C CA . VAL A 1 189 ? 5.891 -3.959 14.069 1.00 63.53 189 VAL A CA 1
ATOM 1448 C C . VAL A 1 189 ? 6.002 -4.318 15.553 1.00 63.53 189 VAL A C 1
ATOM 1450 O O . VAL A 1 189 ? 5.014 -4.712 16.187 1.00 63.53 189 VAL A O 1
ATOM 1453 N N . LEU A 1 190 ? 7.214 -4.182 16.096 1.00 58.19 190 LEU A N 1
ATOM 1454 C CA . LEU A 1 190 ? 7.519 -4.294 17.520 1.00 58.19 190 LEU A CA 1
ATOM 1455 C C . LEU A 1 190 ? 7.890 -2.918 18.068 1.00 58.19 190 LEU A C 1
ATOM 1457 O O . LEU A 1 190 ? 8.878 -2.318 17.651 1.00 58.19 190 LEU A O 1
ATOM 1461 N N . TRP A 1 191 ? 7.140 -2.466 19.063 1.00 63.41 191 TRP A N 1
ATOM 1462 C CA . TRP A 1 191 ? 7.481 -1.263 19.810 1.00 63.41 191 TRP A CA 1
ATOM 1463 C C . TRP A 1 191 ? 8.336 -1.632 21.020 1.00 63.41 191 TRP A C 1
ATOM 1465 O O . TRP A 1 191 ? 7.877 -2.313 21.940 1.00 63.41 191 TRP A O 1
ATOM 1475 N N . ASN A 1 192 ? 9.610 -1.236 20.990 1.00 61.75 192 ASN A N 1
ATOM 1476 C CA . ASN A 1 192 ? 10.613 -1.660 21.973 1.00 61.75 192 ASN A CA 1
ATOM 1477 C C . ASN A 1 192 ? 10.340 -1.151 23.397 1.00 61.75 192 ASN A C 1
ATOM 1479 O O . ASN A 1 192 ? 10.704 -1.820 24.364 1.00 61.75 192 ASN A O 1
ATOM 1483 N N . ASP A 1 193 ? 9.693 0.003 23.527 1.00 65.12 193 ASP A N 1
ATOM 1484 C CA . ASP A 1 193 ? 9.315 0.625 24.797 1.00 65.12 193 ASP A CA 1
ATOM 1485 C C . ASP A 1 193 ? 8.177 -0.137 25.501 1.00 65.12 193 ASP A C 1
ATOM 1487 O O . ASP A 1 193 ? 8.249 -0.408 26.699 1.00 65.12 193 ASP A O 1
ATOM 1491 N N . THR A 1 194 ? 7.163 -0.559 24.745 1.00 66.88 194 THR A N 1
ATOM 1492 C CA . THR A 1 194 ? 5.986 -1.278 25.261 1.00 66.88 194 THR A CA 1
ATOM 1493 C C . THR A 1 194 ? 6.115 -2.799 25.185 1.00 66.88 194 THR A C 1
ATOM 1495 O O . THR A 1 194 ? 5.266 -3.513 25.723 1.00 66.88 194 THR A O 1
ATOM 1498 N N . LYS A 1 195 ? 7.139 -3.316 24.488 1.00 77.06 195 LYS A N 1
ATOM 1499 C CA . LYS A 1 195 ? 7.311 -4.740 24.136 1.00 77.06 195 LYS A CA 1
ATOM 1500 C C . LYS A 1 195 ? 6.044 -5.361 23.541 1.00 77.06 195 LYS A C 1
ATOM 1502 O O . LYS A 1 195 ? 5.775 -6.548 23.732 1.00 77.06 195 LYS A O 1
ATOM 1507 N N . THR A 1 196 ? 5.246 -4.557 22.845 1.00 79.75 196 THR A N 1
ATOM 1508 C CA . THR A 1 196 ? 3.979 -4.995 22.262 1.00 79.75 196 THR A CA 1
ATOM 1509 C C . THR A 1 196 ? 4.170 -5.246 20.775 1.00 79.75 196 THR A C 1
ATOM 1511 O O . THR A 1 196 ? 4.692 -4.403 20.044 1.00 79.75 196 THR A O 1
ATOM 1514 N N . LEU A 1 197 ? 3.775 -6.442 20.348 1.00 84.12 197 LEU A N 1
ATOM 1515 C CA . LEU A 1 197 ? 3.710 -6.838 18.950 1.00 84.12 197 LEU A CA 1
ATOM 1516 C C . LEU A 1 197 ? 2.338 -6.447 18.404 1.00 84.12 197 LEU A C 1
ATOM 1518 O O . LEU A 1 197 ? 1.328 -6.913 18.942 1.00 84.12 197 LEU A O 1
ATOM 1522 N N . TYR A 1 198 ? 2.325 -5.631 17.348 1.00 86.62 198 TYR A N 1
ATOM 1523 C CA . TYR A 1 198 ? 1.084 -5.090 16.783 1.00 86.62 198 TYR A CA 1
ATOM 1524 C C . TYR A 1 198 ? 0.593 -5.787 15.521 1.00 86.62 198 TYR A C 1
ATOM 1526 O O . TYR A 1 198 ? -0.544 -5.595 15.101 1.00 86.62 198 TYR A O 1
ATOM 1534 N N . THR A 1 199 ? 1.443 -6.598 14.899 1.00 90.12 199 THR A N 1
ATOM 1535 C CA . THR A 1 199 ? 1.123 -7.233 13.622 1.00 90.12 199 THR A CA 1
ATOM 1536 C C . THR A 1 199 ? 1.545 -8.690 13.603 1.00 90.12 199 THR A C 1
ATOM 1538 O O . THR A 1 199 ? 2.553 -9.083 14.193 1.00 90.12 199 THR A O 1
ATOM 1541 N N . GLN A 1 200 ? 0.744 -9.502 12.924 1.00 89.81 200 GLN A N 1
ATOM 1542 C CA . GLN A 1 200 ? 1.074 -10.875 12.583 1.00 89.81 200 GLN A CA 1
ATOM 1543 C C . GLN A 1 200 ? 0.739 -11.095 11.112 1.00 89.81 200 GLN A C 1
ATOM 1545 O O . GLN A 1 200 ? -0.436 -11.083 10.742 1.00 89.81 200 GLN A O 1
ATOM 1550 N N . SER A 1 201 ? 1.761 -11.320 10.290 1.00 91.31 201 SER A N 1
ATOM 1551 C CA . SER A 1 201 ? 1.573 -11.548 8.857 1.00 91.31 201 SER A CA 1
ATOM 1552 C C . SER A 1 201 ? 1.682 -13.029 8.501 1.00 91.31 201 SER A C 1
ATOM 1554 O O . SER A 1 201 ? 2.375 -13.801 9.165 1.00 91.31 201 SER A O 1
ATOM 1556 N N . CYS A 1 202 ? 0.978 -13.430 7.450 1.00 90.06 202 CYS A N 1
ATOM 1557 C CA . CYS A 1 202 ? 0.983 -14.781 6.900 1.00 90.06 202 CYS A CA 1
ATOM 1558 C C . CYS A 1 202 ? 0.948 -14.700 5.373 1.00 90.06 202 CYS A C 1
ATOM 1560 O O . CYS A 1 202 ? 0.305 -13.809 4.817 1.00 90.06 202 CYS A O 1
ATOM 1562 N N . ILE A 1 203 ? 1.629 -15.634 4.712 1.00 90.75 203 ILE A N 1
ATOM 1563 C CA . ILE A 1 203 ? 1.691 -15.737 3.255 1.00 90.75 203 ILE A CA 1
ATOM 1564 C C . ILE A 1 203 ? 1.218 -17.133 2.854 1.00 90.75 203 ILE A C 1
ATOM 1566 O O . ILE A 1 203 ? 1.670 -18.134 3.416 1.00 90.75 203 ILE A O 1
ATOM 1570 N N . LYS A 1 204 ? 0.316 -17.205 1.874 1.00 91.06 204 LYS A N 1
ATOM 1571 C CA . LYS A 1 204 ? -0.132 -18.457 1.259 1.00 91.06 204 LYS A CA 1
ATOM 1572 C C . LYS A 1 204 ? -0.303 -18.248 -0.244 1.00 91.06 204 LYS A C 1
ATOM 1574 O O . LYS A 1 204 ? -1.339 -17.757 -0.680 1.00 91.06 204 LYS A O 1
ATOM 1579 N N . GLY A 1 205 ? 0.698 -18.656 -1.023 1.00 92.38 205 GLY A N 1
ATOM 1580 C CA . GLY A 1 205 ? 0.712 -18.419 -2.467 1.00 92.38 205 GLY A CA 1
ATOM 1581 C C . GLY A 1 205 ? 0.765 -16.922 -2.774 1.00 92.38 205 GLY A C 1
ATOM 1582 O O . GLY A 1 205 ? 1.643 -16.223 -2.284 1.00 92.38 205 GLY A O 1
ATOM 1583 N N . ASP A 1 206 ? -0.199 -16.442 -3.551 1.00 95.38 206 ASP A N 1
ATOM 1584 C CA . ASP A 1 206 ? -0.378 -15.040 -3.940 1.00 95.38 206 ASP A CA 1
ATOM 1585 C C . ASP A 1 206 ? -1.234 -14.229 -2.948 1.00 95.38 206 ASP A C 1
ATOM 1587 O O . ASP A 1 206 ? -1.613 -13.093 -3.232 1.00 95.38 206 ASP A O 1
ATOM 1591 N N . HIS A 1 207 ? -1.554 -14.796 -1.783 1.00 96.12 207 HIS A N 1
ATOM 1592 C CA . HIS A 1 207 ? -2.272 -14.102 -0.722 1.00 96.12 207 HIS A CA 1
ATOM 1593 C C . HIS A 1 207 ? -1.338 -13.741 0.433 1.00 96.12 207 HIS A C 1
ATOM 1595 O O . HIS A 1 207 ? -0.701 -14.616 1.034 1.00 96.12 207 HIS A O 1
ATOM 1601 N N . VAL A 1 208 ? -1.323 -12.457 0.793 1.00 95.44 208 VAL A N 1
ATOM 1602 C CA . VAL A 1 208 ? -0.675 -11.943 2.005 1.00 95.44 208 VAL A CA 1
ATOM 1603 C C . VAL A 1 208 ? -1.755 -11.419 2.938 1.00 95.44 208 VAL A C 1
ATOM 1605 O O . VAL A 1 208 ? -2.565 -10.586 2.546 1.00 95.44 208 VAL A O 1
ATOM 1608 N N . SER A 1 209 ? -1.754 -11.870 4.189 1.00 94.81 209 SER A N 1
ATOM 1609 C CA . SER A 1 209 ? -2.621 -11.321 5.234 1.00 94.81 209 SER A CA 1
ATOM 1610 C C . SER A 1 209 ? -1.785 -10.675 6.326 1.00 94.81 209 SER A C 1
ATOM 1612 O O . SER A 1 209 ? -0.851 -11.314 6.813 1.00 94.81 209 SER A O 1
ATOM 1614 N N . VAL A 1 210 ? -2.155 -9.474 6.764 1.00 94.94 210 VAL A N 1
ATOM 1615 C CA . VAL A 1 210 ? -1.537 -8.773 7.896 1.00 94.94 210 VAL A CA 1
ATOM 1616 C C . VAL A 1 210 ? -2.602 -8.522 8.955 1.00 94.94 210 VAL A C 1
ATOM 1618 O O . VAL A 1 210 ? -3.504 -7.703 8.780 1.00 94.94 210 VAL A O 1
ATOM 1621 N N . LYS A 1 211 ? -2.517 -9.244 10.070 1.00 94.38 211 LYS A N 1
ATOM 1622 C CA . LYS A 1 211 ? -3.468 -9.138 11.177 1.00 94.38 211 LYS A CA 1
ATOM 1623 C C . LYS A 1 211 ? -2.997 -8.111 12.201 1.00 94.38 211 LYS A C 1
ATOM 1625 O O . LYS A 1 211 ? -1.856 -8.201 12.650 1.00 94.38 211 LYS A O 1
ATOM 1630 N N . TYR A 1 212 ? -3.885 -7.206 12.612 1.00 93.00 212 TYR A N 1
ATOM 1631 C CA . TYR A 1 212 ? -3.675 -6.377 13.795 1.00 93.00 212 TYR A CA 1
ATOM 1632 C C . TYR A 1 212 ? -3.800 -7.236 15.056 1.00 93.00 212 TYR A C 1
ATOM 1634 O O . TYR A 1 212 ? -4.768 -7.983 15.233 1.00 93.00 212 TYR A O 1
ATOM 1642 N N . ILE A 1 213 ? -2.816 -7.139 15.940 1.00 90.69 213 ILE A N 1
ATOM 1643 C CA . ILE A 1 213 ? -2.802 -7.811 17.240 1.00 90.69 213 ILE A CA 1
ATOM 1644 C C . ILE A 1 213 ? -2.324 -6.838 18.322 1.00 90.69 213 ILE A C 1
ATOM 1646 O O . ILE A 1 213 ? -1.747 -5.806 18.023 1.00 90.69 213 ILE A O 1
ATOM 1650 N N . GLU A 1 214 ? -2.542 -7.169 19.592 1.00 87.81 214 GLU A N 1
ATOM 1651 C CA . GLU A 1 214 ? -2.006 -6.416 20.739 1.00 87.81 214 GLU A CA 1
ATOM 1652 C C . GLU A 1 214 ? -1.372 -7.402 21.724 1.00 87.81 214 GLU A C 1
ATOM 1654 O O . GLU A 1 214 ? -1.867 -7.642 22.829 1.00 87.81 214 GLU A O 1
ATOM 1659 N N . LYS A 1 215 ? -0.302 -8.076 21.287 1.00 84.38 215 LYS A N 1
ATOM 1660 C CA . LYS A 1 215 ? 0.319 -9.146 22.076 1.00 84.38 215 LYS A CA 1
ATOM 1661 C C . LYS A 1 215 ? 1.557 -8.629 22.797 1.00 84.38 215 LYS A C 1
ATOM 1663 O O . LYS A 1 215 ? 2.567 -8.333 22.160 1.00 84.38 215 LYS A O 1
ATOM 1668 N N . GLN A 1 216 ? 1.512 -8.595 24.129 1.00 78.69 216 GLN A N 1
ATOM 1669 C CA . GLN A 1 216 ? 2.717 -8.385 24.930 1.00 78.69 216 GLN A CA 1
ATOM 1670 C C . GLN A 1 216 ? 3.702 -9.535 24.713 1.00 78.69 216 GLN A C 1
ATOM 1672 O O . GLN A 1 216 ? 3.350 -10.713 24.835 1.00 78.69 216 GLN A O 1
ATOM 1677 N N . GLN A 1 217 ? 4.947 -9.189 24.403 1.00 73.50 217 GLN A N 1
ATOM 1678 C CA . GLN A 1 217 ? 6.035 -10.150 24.362 1.00 73.50 217 GLN A CA 1
ATOM 1679 C C . GLN A 1 217 ? 6.478 -10.469 25.795 1.00 73.50 217 GLN A C 1
ATOM 1681 O O . GLN A 1 217 ? 6.672 -9.544 26.591 1.00 73.50 217 GLN A O 1
ATOM 1686 N N . PRO A 1 218 ? 6.655 -11.755 26.148 1.00 65.69 218 PRO A N 1
ATOM 1687 C CA . PRO A 1 218 ? 7.150 -12.122 27.465 1.00 65.69 218 PRO A CA 1
ATOM 1688 C C . PRO A 1 218 ? 8.520 -11.478 27.701 1.00 65.69 218 PRO A C 1
ATOM 1690 O O . PRO A 1 218 ? 9.392 -11.479 26.826 1.00 65.69 218 PRO A O 1
ATOM 1693 N N . SER A 1 219 ? 8.733 -10.923 28.895 1.00 59.03 219 SER A N 1
ATOM 1694 C CA . SER A 1 219 ? 10.079 -10.557 29.320 1.00 59.03 219 SER A CA 1
ATOM 1695 C C . SER A 1 219 ? 10.920 -11.832 29.335 1.00 59.03 219 SER A C 1
ATOM 1697 O O . SER A 1 219 ? 10.542 -12.820 29.961 1.00 59.03 219 SER A O 1
ATOM 1699 N N . LYS A 1 220 ? 12.067 -11.837 28.641 1.00 55.47 220 LYS A N 1
ATOM 1700 C CA . LYS A 1 220 ? 13.071 -12.878 28.881 1.00 55.47 220 LYS A CA 1
ATOM 1701 C C . LYS A 1 220 ? 13.362 -12.857 30.382 1.00 55.47 220 LYS A C 1
ATOM 1703 O O . LYS A 1 220 ? 13.842 -11.839 30.885 1.00 55.47 220 LYS A O 1
ATOM 1708 N N . ALA A 1 221 ? 13.026 -13.936 31.088 1.00 43.00 221 ALA A N 1
ATOM 1709 C CA . ALA A 1 221 ? 13.544 -14.155 32.427 1.00 43.00 221 ALA A CA 1
ATOM 1710 C C . ALA A 1 221 ? 15.068 -14.050 32.314 1.00 43.00 221 ALA A C 1
ATOM 1712 O O . ALA A 1 221 ? 15.661 -14.670 31.427 1.00 43.00 221 ALA A O 1
ATOM 1713 N N . LYS A 1 222 ? 15.684 -13.184 33.124 1.00 44.72 222 LYS A N 1
ATOM 1714 C CA . LYS A 1 222 ? 17.141 -13.172 33.247 1.00 44.72 222 LYS A CA 1
ATOM 1715 C C . LYS A 1 222 ? 17.536 -14.578 33.705 1.00 44.72 222 LYS A C 1
ATOM 1717 O O . LYS A 1 222 ? 17.083 -14.998 34.767 1.00 44.72 222 LYS A O 1
ATOM 1722 N N . ALA A 1 223 ? 18.257 -15.295 32.846 1.00 42.44 223 ALA A N 1
ATOM 1723 C CA . ALA A 1 223 ? 19.014 -16.471 33.250 1.00 42.44 223 ALA A CA 1
ATOM 1724 C C . ALA A 1 223 ? 20.160 -16.032 34.167 1.00 42.44 223 ALA A C 1
ATOM 1726 O O . ALA A 1 223 ? 20.666 -14.902 33.951 1.00 42.44 223 ALA A O 1
#

Foldseek 3Di:
DWKWKKFAFQWDADPDWPDDDQKFKKWWKKWFPPDDDDPDFAWIWMWGWIWMAGNVRDIDIWTWIDTPPDDIDTDDCVQPNDDHRWIWMWDKDADPQQQKIKIWIAGPVVRRIDIDIDGFDDDDVGDGHGRNRPDMDGDIGQDDDPPDDGGGHIQRFKIKIAQTWDADPVRDIDAQQSDDPVRSDPDWDADPVQQWTQWDWDDDTNMIMIGGDGDRDDDPDDD

Secondary structure (DSSP, 8-state):
-EEEEEE----B--SS-SS--S-EEEEEEEEES-S---SS----EEEEEEEEE-TTS-EEEEEEEEETTSPPEEEPTTT----TT-EEEEEEEEEGGGTEEEEEEEETTTTEEEEEEEEPPB-TTS-B-----S-EEEEEE----TTSPPPPPPB-SEEEEEEEEEE-TTS-EE-TT-S-TTTS-----EETTTTEEEEEEEEETTEEEEEEEEEEPPP----

Solvent-accessible surface area (backbone atoms only — not comparable to full-atom values): 12177 Å² total; per-residue (Å²): 64,38,36,30,32,39,42,36,44,66,65,39,76,46,94,78,56,97,60,93,65,78,60,20,30,31,37,42,34,40,35,20,36,72,77,77,96,64,99,66,80,59,7,30,38,36,40,36,34,39,40,37,32,30,86,88,66,54,71,49,52,38,38,36,37,30,38,34,88,47,75,72,46,76,43,51,58,93,54,42,63,58,55,73,70,33,37,36,39,38,38,40,40,55,40,80,84,9,42,29,37,38,42,37,43,30,28,69,76,76,69,35,65,41,76,49,74,49,67,42,31,65,46,90,99,52,66,62,21,30,26,68,54,88,34,71,50,81,48,77,43,62,51,66,52,100,85,57,76,60,41,46,59,44,30,35,52,54,38,39,33,39,75,27,36,35,32,48,98,86,68,56,68,45,41,67,63,70,48,56,92,86,68,40,61,84,76,60,58,65,43,81,90,73,41,32,34,39,43,51,66,51,75,59,67,36,32,41,38,44,27,51,46,85,42,72,58,79,76,79,73,85,125

Mean predicted aligned error: 5.86 Å

Radius of gyration: 17.57 Å; Cα contacts (8 Å, |Δi|>4): 566; chains: 1; bounding box: 42×39×53 Å

Organism: Fusarium mangiferae (NCBI:txid192010)

=== Feature glossary ===
Feature key, reading from the visual/contextual features back to the raw sequence:

Rendered structure images. Six rendered views show the 3D structure from the faces of a cube — i.e. along ±x, ±y, ±z. Rendering representation is drawn randomly per protein from cartoon (secondary-structure ribbons), sticks (backbone bonds), or molecular surface; coloring is either N→C rainbow (blue at the N-terminus through red at the C-terminus) or one color per chain.

Contact-map, Ramachandran, and PAE plots. The contact map is a binary N×N matrix image: pixel (i, j) is dark where Cα_i and Cα_j are within 8 Å and |i−j|>4. Because the |i−j|>4 filter removes local helical contacts, off-diagonal stripes parallel to the main diagonal indicate parallel β-sheets; stripes perpendicular to it indicate antiparallel β-sheets. The Ramachandran plot scatters every residue's (φ, ψ) pair against the sterically allowed regions. The PAE heatmap renders the predicted-aligned-error matrix.

InterPro / GO / CATH / organism. Database cross-references. InterPro integrates a dozen domain/family signature databases into unified entries with residue-range hits. GO terms attach function/process/location labels with evidence codes. CATH codes position the fold in a four-level structural taxonomy. Organism is the NCBI-taxonomy species name.

Nearest PDB structures. The Foldseek neighbor list gives the closest experimentally determined structures in the PDB, ranked by structural alignment. TM-score near 1 means near-identical fold; near 0.3 means only rough topology match. This is how one finds what a novel AlphaFold prediction most resembles in the solved-structure universe.

Predicted aligned error. PAE(i, j) answers: if I align the predicted and true structures on residue i, how far off (in Å) do I expect residue j to be? A block-diagonal PAE matrix with low values on the blocks and high values off-diagonal is the signature of a multi-domain protein with confidently predicted domains but uncertain inter-domain orientation.

Solvent-accessible surface area. Accessible surface area quantifies burial. A residue with SASA near zero is packed into the hydrophobic core; one with SASA >100 Å² sits on the surface. Computed here via the Shrake–Rupley numerical algorithm with a 1.4 Å probe.

B-factor. B-factor (Debye–Waller factor) reflects atomic displacement in the crystal lattice. It is an experimental observable (units Å²), not a prediction; low values mean the atom is pinned down, high values mean it moves or is heterogeneous across the crystal.

pLDDT. For AlphaFold models, the B-factor field carries pLDDT — the model's own estimate of local accuracy on a 0–100 scale. Regions with pLDDT<50 should be treated as essentially unmodeled; they often correspond to intrinsically disordered segments.

Backbone torsions (φ/ψ). φ (phi) and ψ (psi) are the two rotatable backbone dihedrals per residue: φ is the C(i-1)–N–Cα–C torsion, ψ is the N–Cα–C–N(i+1) torsion, both in degrees on (−180°, 180°]. α-helical residues cluster near (−60°, −45°); β-strand residues near (−120°, +130°). A Ramachandran plot is simply a scatter of (φ, ψ) for every residue.

Radius of gyration, Cα contacts, bounding box. Radius of gyration (Rg) is the root-mean-square distance of Cα atoms from their centroid — a single number for overall size and compactness. A globular domain of N residues has Rg ≈ 2.2·N^0.38 Å; an extended or disordered chain has a much larger Rg. The Cα contact count is the number of residue pairs whose Cα atoms are within 8 Å and are more than four positions apart in sequence — a standard proxy for tertiary packing density. The bounding box is the smallest axis-aligned box enclosing all Cα atoms.

Secondary structure (3-state, P-SEA). Three-state secondary structure (P-SEA) collapses the eight DSSP classes into helix (a), strand (b), and coil (c). P-SEA assigns these from Cα geometry alone — distances and angles — without requiring backbone oxygens, so it works on any Cα trace.

Secondary structure (8-state, DSSP). DSSP 8-state secondary structure assigns each residue one of H (α-helix), G (3₁₀-helix), I (π-helix), E (extended β-strand), B (isolated β-bridge), T (hydrogen-bonded turn), S (bend), or '-' (coil). The assignment is computed from backbone hydrogen-bond geometry via the Kabsch–Sander algorithm.

Foldseek 3Di. A 3Di character summarizes, for each residue, the relative orientation of the Cα frame of its nearest spatial neighbor. Because it encodes fold topology rather than chemistry, 3Di alignments detect remote structural similarity that sequence alignment misses.

mmCIF coordinates. The mmCIF block holds the 3D Cartesian coordinates of each backbone atom (N, Cα, C, O) in ångströms. mmCIF is the PDB's canonical archive format — a tagged-loop text representation of the atomic model.

Sequence. Sequence gives the chain of amino acids in standard one-letter code (A=alanine, C=cysteine, …, Y=tyrosine), read N→C. It is the only feature that is directly encoded by the gene; all structural features are derived from the folded form of this sequence.